Protein AF-A0A7X8IKS7-F1 (afdb_monomer)

Radius of gyration: 25.77 Å; Cα contacts (8 Å, |Δi|>4): 256; chains: 1; bounding box: 78×43×88 Å

pLDDT: mean 89.37, std 12.87, range [37.94, 98.38]

Nearest PDB structures (foldseek):
  1dfa-assembly1_A  TM=4.117E-01  e=2.594E+00  Saccharomyces cerevisiae
  1jva-assembly2_B  TM=4.000E-01  e=2.918E+00  Saccharomyces cerevisiae
  8uzt-assembly1_B  TM=4.891E-01  e=2.446E+00  Homo sapiens
  7qoo-assembly1_P  TM=2.737E-01  e=1.529E+00  Homo sapiens
  3w0l-assembly2_C  TM=2.602E-01  e=1.824E+00  Xenopus laevis

Foldseek 3Di:
DDDDDPDPPPVNVVVVVVVVVVVCVVCVVVVPPVVLVVLLVLLLVLQLLVQQLLQQVCVQPVAKDQFDVVCQCPDAGPVGNVHGSHVDFAARPVPVVVVDGWGKIKGWDWDQDPVRDTDIAIAMDTHHPVLQQVVSSHHALVSVVVPPHGPNNVLVSVLLVVLCVVCPSRSNLSVVLVVVLSVCSVPPPCCVVQCVVPVCRSVCVSCVVVPDDDPPPD

Sequence (218 aa):
MLRNQKGISVYWILSAILFVALIMILALPHFFNLDKEKNVDDCTNNMKSIWVATTDYIRDHGHDFGGDLELLRNTPKVTDSKNTYLTSISYCPEIQHEKTSYIVYGKYVEEKLESGELKQNMGVIVVCPDLEKHAKHFLDKNFYENMSPTVLQNYMTDDLDYIDQQTKSNGSRKMELVKQYIQLWKTDANAFNQRKADKDYLKRKLFPEAFQSTPDFD

Secondary structure (DSSP, 8-state):
---------HHHHHHHHHHHHHHHHHHHHHHS-HHHHHHHHHHHHHHHHHHHHHHHHHHHH-S-B---HHHHHHSBPSS-TTSBS-SS----GGGGGGTPPPEEEEEEEEEE-TTSPEEEEEEEEEE-TTTTT-TT-S--HHHHHTS---HHHHHHHHHHHHHHHHHTT-HHHHHHHHHHHHHHHHH-TTHHHHHHH-TTHHHHHH-GGGGPPPP---

Structure (mmCIF, N/CA/C/O backbone):
data_AF-A0A7X8IKS7-F1
#
_entry.id   AF-A0A7X8IKS7-F1
#
loop_
_atom_site.group_PDB
_atom_site.id
_atom_site.type_symbol
_atom_site.label_atom_id
_atom_site.label_alt_id
_atom_site.label_comp_id
_atom_site.label_asym_id
_atom_site.label_entity_id
_atom_site.label_seq_id
_atom_site.pdbx_PDB_ins_code
_atom_site.Cartn_x
_atom_site.Cartn_y
_atom_site.Cartn_z
_atom_site.occupancy
_atom_site.B_iso_or_equiv
_atom_site.auth_seq_id
_atom_site.auth_comp_id
_atom_site.auth_asym_id
_atom_site.auth_atom_id
_atom_site.pdbx_PDB_model_num
ATOM 1 N N . MET A 1 1 ? 52.321 22.279 -59.141 1.00 37.94 1 MET A N 1
ATOM 2 C CA . MET A 1 1 ? 52.986 22.158 -57.822 1.00 37.94 1 MET A CA 1
ATOM 3 C C . MET A 1 1 ? 52.166 22.914 -56.783 1.00 37.94 1 MET A C 1
ATOM 5 O O . MET A 1 1 ? 51.634 23.965 -57.102 1.00 37.94 1 MET A O 1
ATOM 9 N N . LEU A 1 2 ? 52.006 22.318 -55.599 1.00 51.19 2 LEU A N 1
ATOM 10 C CA . LEU A 1 2 ? 51.093 22.688 -54.511 1.00 51.19 2 LEU A CA 1
ATOM 11 C C . LEU A 1 2 ? 51.530 23.916 -53.682 1.00 51.19 2 LEU A C 1
ATOM 13 O O . LEU A 1 2 ? 52.713 24.023 -53.373 1.00 51.19 2 LEU A O 1
ATOM 17 N N . ARG A 1 3 ? 50.562 24.717 -53.193 1.00 45.78 3 ARG A N 1
ATOM 18 C CA . ARG A 1 3 ? 50.352 25.144 -51.773 1.00 45.78 3 ARG A CA 1
ATOM 19 C C . ARG A 1 3 ? 49.273 26.245 -51.727 1.00 45.78 3 ARG A C 1
ATOM 21 O O . ARG A 1 3 ? 49.441 27.287 -52.334 1.00 45.78 3 ARG A O 1
ATOM 28 N N . ASN A 1 4 ? 48.075 25.980 -51.200 1.00 52.56 4 ASN A N 1
ATOM 29 C CA . ASN A 1 4 ? 47.681 25.936 -49.778 1.00 52.56 4 ASN A CA 1
ATOM 30 C C . ASN A 1 4 ? 47.186 27.303 -49.259 1.00 52.56 4 ASN A C 1
ATOM 32 O O . ASN A 1 4 ? 47.904 27.987 -48.537 1.00 52.56 4 ASN A O 1
ATOM 36 N N . GLN A 1 5 ? 45.928 27.645 -49.559 1.00 53.62 5 GLN A N 1
ATOM 37 C CA . GLN A 1 5 ? 45.141 28.563 -48.730 1.00 53.62 5 GLN A CA 1
ATOM 38 C C . GLN A 1 5 ? 44.125 27.747 -47.925 1.00 53.62 5 GLN A C 1
ATOM 40 O O . GLN A 1 5 ? 42.983 27.540 -48.324 1.00 53.62 5 GLN A O 1
ATOM 45 N N . LYS A 1 6 ? 44.581 27.240 -46.775 1.00 56.50 6 LYS A N 1
ATOM 46 C CA . LYS A 1 6 ? 43.710 26.735 -45.711 1.00 56.50 6 LYS A CA 1
ATOM 47 C C . LYS A 1 6 ? 43.162 27.934 -44.940 1.00 56.50 6 LYS A C 1
ATOM 49 O O . LYS A 1 6 ? 43.739 28.339 -43.940 1.00 56.50 6 LYS A O 1
ATOM 54 N N . GLY A 1 7 ? 42.068 28.504 -45.425 1.00 52.25 7 GLY A N 1
ATOM 55 C CA . GLY A 1 7 ? 41.177 29.315 -44.607 1.00 52.25 7 GLY A CA 1
ATOM 56 C C . GLY A 1 7 ? 39.944 28.476 -44.338 1.00 52.25 7 GLY A C 1
ATOM 57 O O . GLY A 1 7 ? 39.095 28.354 -45.216 1.00 52.25 7 GLY A O 1
ATOM 58 N N . ILE A 1 8 ? 39.860 27.836 -43.170 1.00 60.44 8 ILE A N 1
ATOM 59 C CA . ILE A 1 8 ? 38.594 27.236 -42.755 1.00 60.44 8 ILE A CA 1
ATOM 60 C C . ILE A 1 8 ? 37.602 28.399 -42.646 1.00 60.44 8 ILE A C 1
ATOM 62 O O . ILE A 1 8 ? 37.759 29.273 -41.796 1.00 60.44 8 ILE A O 1
ATOM 66 N N . SER A 1 9 ? 36.634 28.449 -43.563 1.00 71.19 9 SER A N 1
ATOM 67 C CA . SER A 1 9 ? 35.609 29.490 -43.582 1.00 71.19 9 SER A CA 1
ATOM 68 C C . SER A 1 9 ? 34.866 29.479 -42.247 1.00 71.19 9 SER A C 1
ATOM 70 O O . SER A 1 9 ? 34.441 28.420 -41.787 1.00 71.19 9 SER A O 1
ATOM 72 N N . VAL A 1 10 ? 34.697 30.645 -41.620 1.00 73.56 10 VAL A N 1
ATOM 73 C CA . VAL A 1 10 ? 33.982 30.799 -40.338 1.00 73.56 10 VAL A CA 1
ATOM 74 C C . VAL A 1 10 ? 32.585 30.164 -40.404 1.00 73.56 10 VAL A C 1
ATOM 76 O O . VAL A 1 10 ? 32.139 29.535 -39.447 1.00 73.56 10 VAL A O 1
ATOM 79 N N . TYR A 1 11 ? 31.946 30.218 -41.577 1.00 75.50 11 TYR A N 1
ATOM 80 C CA . TYR A 1 11 ? 30.673 29.551 -41.858 1.00 75.50 11 TYR A CA 1
ATOM 81 C C . TYR A 1 11 ? 30.736 28.025 -41.742 1.00 75.50 11 TYR A C 1
ATOM 83 O O . TYR A 1 11 ? 29.771 27.405 -41.303 1.00 75.50 11 TYR A O 1
ATOM 91 N N . TRP A 1 12 ? 31.861 27.410 -42.108 1.00 82.25 12 TRP A N 1
ATOM 92 C CA . TRP A 1 12 ? 32.055 25.965 -42.002 1.00 82.25 12 TRP A CA 1
ATOM 93 C C . TRP A 1 12 ? 32.186 25.526 -40.541 1.00 82.25 12 TRP A C 1
ATOM 95 O O . TRP A 1 12 ? 31.588 24.530 -40.151 1.00 82.25 12 TRP A O 1
ATOM 105 N N . ILE A 1 13 ? 32.887 26.309 -39.712 1.00 83.94 13 ILE A N 1
ATOM 106 C CA . ILE A 1 13 ? 33.005 26.048 -38.265 1.00 83.94 13 ILE A CA 1
ATOM 107 C C . ILE A 1 13 ? 31.643 26.208 -37.586 1.00 83.94 13 ILE A C 1
ATOM 109 O O . ILE A 1 13 ? 31.226 25.324 -36.842 1.00 83.94 13 ILE A O 1
ATOM 113 N N . LEU A 1 14 ? 30.922 27.294 -37.882 1.00 82.88 14 LEU A N 1
ATOM 114 C CA . LEU A 1 14 ? 29.568 27.517 -37.366 1.00 82.88 14 LEU A CA 1
ATOM 115 C C . LEU A 1 14 ? 28.610 26.394 -37.776 1.00 82.88 14 LEU A C 1
ATOM 117 O O . LEU A 1 14 ? 27.890 25.872 -36.930 1.00 82.88 14 LEU A O 1
ATOM 121 N N . SER A 1 15 ? 28.647 25.972 -39.043 1.00 84.12 15 SER A N 1
ATOM 122 C CA . SER A 1 15 ? 27.810 24.871 -39.539 1.00 84.12 15 SER A CA 1
ATOM 123 C C . SER A 1 15 ? 28.159 23.541 -38.872 1.00 84.12 15 SER A C 1
ATOM 125 O O . SER A 1 15 ? 27.260 22.786 -38.517 1.00 84.12 15 SER A O 1
ATOM 127 N N . ALA A 1 16 ? 29.448 23.263 -38.647 1.00 88.19 16 ALA A N 1
ATOM 128 C CA . ALA A 1 16 ? 29.892 22.055 -37.960 1.00 88.19 16 ALA A CA 1
ATOM 129 C C . ALA A 1 16 ? 29.433 22.025 -36.492 1.00 88.19 16 ALA A C 1
ATOM 131 O O . ALA A 1 16 ? 28.931 21.002 -36.034 1.00 88.19 16 ALA A O 1
ATOM 132 N N . ILE A 1 17 ? 29.539 23.144 -35.766 1.00 89.06 17 ILE A N 1
ATOM 133 C CA . ILE A 1 17 ? 29.064 23.246 -34.376 1.00 89.06 17 ILE A CA 1
ATOM 134 C C . ILE A 1 17 ? 27.547 23.045 -34.309 1.00 89.06 17 ILE A C 1
ATOM 136 O O . ILE A 1 17 ? 27.059 22.293 -33.466 1.00 89.06 17 ILE A O 1
ATOM 140 N N . LEU A 1 18 ? 26.801 23.677 -35.216 1.00 90.38 18 LEU A N 1
ATOM 141 C CA . LEU A 1 18 ? 25.342 23.593 -35.247 1.00 90.38 18 LEU A CA 1
ATOM 142 C C . LEU A 1 18 ? 24.872 22.176 -35.600 1.00 90.38 18 LEU A C 1
ATOM 144 O O . LEU A 1 18 ? 23.937 21.670 -34.990 1.00 90.38 18 LEU A O 1
ATOM 148 N N . PHE A 1 19 ? 25.578 21.499 -36.507 1.00 91.75 19 PHE A N 1
ATOM 149 C CA . PHE A 1 19 ? 25.334 20.099 -36.847 1.00 91.75 19 PHE A CA 1
ATOM 150 C C . PHE A 1 19 ? 25.593 19.153 -35.664 1.00 91.75 19 PHE A C 1
ATOM 152 O O . PHE A 1 19 ? 24.766 18.291 -35.373 1.00 91.75 19 PHE A O 1
ATOM 159 N N . VAL A 1 20 ? 26.694 19.346 -34.929 1.00 89.62 20 VAL A N 1
ATOM 160 C CA . VAL A 1 20 ? 27.000 18.559 -33.721 1.00 89.62 20 VAL A CA 1
ATOM 161 C C . VAL A 1 20 ? 25.955 18.792 -32.625 1.00 89.62 20 VAL A C 1
ATOM 163 O O . VAL A 1 20 ? 25.500 17.830 -32.007 1.00 89.62 20 VAL A O 1
ATOM 166 N N . ALA A 1 21 ? 25.521 20.038 -32.411 1.00 89.88 21 ALA A N 1
ATOM 167 C CA . ALA A 1 21 ? 24.463 20.355 -31.452 1.00 89.88 21 ALA A CA 1
ATOM 168 C C . ALA A 1 21 ? 23.135 19.665 -31.813 1.00 89.88 21 ALA A C 1
ATOM 170 O O . ALA A 1 21 ? 22.459 19.125 -30.940 1.00 89.88 21 ALA A O 1
ATOM 171 N N . LEU A 1 22 ? 22.791 19.623 -33.102 1.00 90.50 22 LEU A N 1
ATOM 172 C CA . LEU A 1 22 ? 21.568 18.992 -33.601 1.00 90.50 22 LEU A CA 1
ATOM 173 C C . LEU A 1 22 ? 21.603 17.464 -33.425 1.00 90.50 22 LEU A C 1
ATOM 175 O O . LEU A 1 22 ? 20.624 16.879 -32.967 1.00 90.50 22 LEU A O 1
ATOM 179 N N . ILE A 1 23 ? 22.749 16.826 -33.695 1.00 87.88 23 ILE A N 1
ATOM 180 C CA . ILE A 1 23 ? 22.958 15.396 -33.413 1.00 87.88 23 ILE A CA 1
ATOM 181 C C . ILE A 1 23 ? 22.816 15.108 -31.918 1.00 87.88 23 ILE A C 1
ATOM 183 O O . ILE A 1 23 ? 22.155 14.140 -31.552 1.00 87.88 23 ILE A O 1
ATOM 187 N N . MET A 1 24 ? 23.393 15.945 -31.049 1.00 81.50 24 MET A N 1
ATOM 188 C CA . MET A 1 24 ? 23.262 15.766 -29.601 1.00 81.50 24 MET A CA 1
ATOM 189 C C . MET A 1 24 ? 21.803 15.871 -29.150 1.00 81.50 24 MET A C 1
ATOM 191 O O . MET A 1 24 ? 21.353 15.012 -28.399 1.00 81.50 24 MET A O 1
ATOM 195 N N . ILE A 1 25 ? 21.039 16.846 -29.657 1.00 81.88 25 ILE A N 1
ATOM 196 C CA . ILE A 1 25 ? 19.612 16.996 -29.327 1.00 81.88 25 ILE A CA 1
ATOM 197 C C . ILE A 1 25 ? 18.799 15.768 -29.759 1.00 81.88 25 ILE A C 1
ATOM 199 O O . ILE A 1 25 ? 17.949 15.297 -29.007 1.00 81.88 25 ILE A O 1
ATOM 203 N N . LEU A 1 26 ? 19.080 15.220 -30.943 1.00 78.81 26 LEU A N 1
ATOM 204 C CA . LEU A 1 26 ? 18.400 14.028 -31.457 1.00 78.81 26 LEU A CA 1
ATOM 205 C C . LEU A 1 26 ? 18.832 12.734 -30.750 1.00 78.81 26 LEU A C 1
ATOM 207 O O . LEU A 1 26 ? 18.044 11.797 -30.666 1.00 78.81 26 LEU A O 1
ATOM 211 N N . ALA A 1 27 ? 20.060 12.677 -30.230 1.00 71.12 27 ALA A N 1
ATOM 212 C CA . ALA A 1 27 ? 20.581 11.522 -29.504 1.00 71.12 27 ALA A CA 1
ATOM 213 C C . ALA A 1 27 ? 20.192 11.508 -28.013 1.00 71.12 27 ALA A C 1
ATOM 215 O O . ALA A 1 27 ? 20.167 10.434 -27.415 1.00 71.12 27 ALA A O 1
ATOM 216 N N . LEU A 1 28 ? 19.856 12.658 -27.409 1.00 66.38 28 LEU A N 1
ATOM 217 C CA . LEU A 1 28 ? 19.394 12.764 -26.013 1.00 66.38 28 LEU A CA 1
ATOM 218 C C . LEU A 1 28 ? 18.311 11.729 -25.637 1.00 66.38 28 LEU A C 1
ATOM 220 O O . LEU A 1 28 ? 18.533 11.006 -24.664 1.00 66.38 28 LEU A O 1
ATOM 224 N N . PRO A 1 29 ? 17.191 11.573 -26.375 1.00 60.31 29 PRO A N 1
ATOM 225 C CA . PRO A 1 29 ? 16.148 10.609 -26.009 1.00 60.31 29 PRO A CA 1
ATOM 226 C C . PRO A 1 29 ? 16.596 9.139 -26.052 1.00 60.31 29 PRO A C 1
ATOM 228 O O . PRO A 1 29 ? 15.932 8.302 -25.460 1.00 60.31 29 PRO A O 1
ATOM 231 N N . HIS A 1 30 ? 17.716 8.809 -26.706 1.00 58.75 30 HIS A N 1
ATOM 232 C CA . HIS A 1 30 ? 18.290 7.457 -26.688 1.00 58.75 30 HIS A CA 1
ATOM 233 C C . HIS A 1 30 ? 19.171 7.208 -25.446 1.00 58.75 30 HIS A C 1
ATOM 235 O O . HIS A 1 30 ? 19.349 6.067 -25.024 1.00 58.75 30 HIS A O 1
ATOM 241 N N . PHE A 1 31 ? 19.748 8.260 -24.853 1.00 59.28 31 PHE A N 1
ATOM 242 C CA . PHE A 1 31 ? 20.560 8.149 -23.634 1.00 59.28 31 PHE A CA 1
ATOM 243 C C . PHE A 1 31 ? 19.718 8.175 -22.354 1.00 59.28 31 PHE A C 1
ATOM 245 O O . PHE A 1 31 ? 20.086 7.530 -21.371 1.00 59.28 31 PHE A O 1
ATOM 252 N N . PHE A 1 32 ? 18.586 8.881 -22.361 1.00 58.34 32 PHE A N 1
ATOM 253 C CA . PHE A 1 32 ? 17.605 8.814 -21.282 1.00 58.34 32 PHE A CA 1
ATOM 254 C C . PHE A 1 32 ? 16.685 7.620 -21.522 1.00 58.34 32 PHE A C 1
ATOM 256 O O . PHE A 1 32 ? 16.044 7.521 -22.559 1.00 58.34 32 PHE A O 1
ATOM 263 N N . ASN A 1 33 ? 16.630 6.687 -20.571 1.00 60.47 33 ASN A N 1
ATOM 264 C CA . ASN A 1 33 ? 15.781 5.499 -20.653 1.00 60.47 33 ASN A CA 1
ATOM 265 C C . ASN A 1 33 ? 14.319 5.892 -20.359 1.00 60.47 33 ASN A C 1
ATOM 267 O O . ASN A 1 33 ? 13.769 5.528 -19.320 1.00 60.47 33 ASN A O 1
ATOM 271 N N . LEU A 1 34 ? 13.740 6.712 -21.245 1.00 62.00 34 LEU A N 1
ATOM 272 C CA . LEU A 1 34 ? 12.418 7.333 -21.112 1.00 62.00 34 LEU A CA 1
ATOM 273 C C . LEU A 1 34 ? 11.325 6.288 -20.862 1.00 62.00 34 LEU A C 1
ATOM 275 O O . LEU A 1 34 ? 10.407 6.537 -20.086 1.00 62.00 34 LEU A O 1
ATOM 279 N N . ASP A 1 35 ? 11.471 5.096 -21.444 1.00 70.44 35 ASP A N 1
ATOM 280 C CA . ASP A 1 35 ? 10.535 3.986 -21.259 1.00 70.44 35 ASP A CA 1
ATOM 281 C C . ASP A 1 35 ? 10.489 3.493 -19.806 1.00 70.44 35 ASP A C 1
ATOM 283 O O . ASP A 1 35 ? 9.419 3.178 -19.296 1.00 70.44 35 ASP A O 1
ATOM 287 N N . LYS A 1 36 ? 11.624 3.481 -19.093 1.00 79.19 36 LYS A N 1
ATOM 288 C CA . LYS A 1 36 ? 11.662 3.041 -17.689 1.00 79.19 36 LYS A CA 1
ATOM 289 C C . LYS A 1 36 ? 11.011 4.044 -16.752 1.00 79.19 36 LYS A C 1
ATOM 291 O O . LYS A 1 36 ? 10.283 3.642 -15.854 1.00 79.19 36 LYS A O 1
ATOM 296 N N . GLU A 1 37 ? 11.279 5.335 -16.930 1.00 86.50 37 GLU A N 1
ATOM 297 C CA . GLU A 1 37 ? 10.630 6.373 -16.116 1.00 86.50 37 GLU A CA 1
ATOM 298 C C . GLU A 1 37 ? 9.127 6.402 -16.384 1.00 86.50 37 GLU A C 1
ATOM 300 O O . GLU A 1 37 ? 8.336 6.381 -15.444 1.00 86.50 37 GLU A O 1
ATOM 305 N N . LYS A 1 38 ? 8.736 6.290 -17.656 1.00 90.31 38 LYS A N 1
ATOM 306 C CA . LYS A 1 38 ? 7.339 6.145 -18.052 1.00 90.31 38 LYS A CA 1
ATOM 307 C C . LYS A 1 38 ? 6.669 4.928 -17.410 1.00 90.31 38 LYS A C 1
ATOM 309 O O . LYS A 1 38 ? 5.566 5.059 -16.893 1.00 90.31 38 LYS A O 1
ATOM 314 N N . ASN A 1 39 ? 7.313 3.760 -17.409 1.00 93.56 39 ASN A N 1
ATOM 315 C CA . ASN A 1 39 ? 6.753 2.561 -16.784 1.00 93.56 39 ASN A CA 1
ATOM 316 C C . ASN A 1 39 ? 6.582 2.722 -15.268 1.00 93.56 39 ASN A C 1
ATOM 318 O O . ASN A 1 39 ? 5.580 2.261 -14.718 1.00 93.56 39 ASN A O 1
ATOM 322 N N . VAL A 1 40 ? 7.512 3.404 -14.591 1.00 94.94 40 VAL A N 1
ATOM 323 C CA . VAL A 1 40 ? 7.373 3.738 -13.165 1.00 94.94 40 VAL A CA 1
ATOM 324 C C . VAL A 1 40 ? 6.173 4.663 -12.951 1.00 94.94 40 VAL A C 1
ATOM 326 O O . VAL A 1 40 ? 5.341 4.396 -12.081 1.00 94.94 40 VAL A O 1
ATOM 329 N N . ASP A 1 41 ? 6.043 5.719 -13.753 1.00 94.75 41 ASP A N 1
ATOM 330 C CA . ASP A 1 41 ? 4.937 6.674 -13.654 1.00 94.75 41 ASP A CA 1
ATOM 331 C C . ASP A 1 41 ? 3.588 6.002 -13.921 1.00 94.75 41 ASP A C 1
ATOM 333 O O . ASP A 1 41 ? 2.663 6.118 -13.117 1.00 94.75 41 ASP A O 1
ATOM 337 N N . ASP A 1 42 ? 3.480 5.227 -14.999 1.00 96.06 42 ASP A N 1
ATOM 338 C CA . ASP A 1 42 ? 2.265 4.497 -15.359 1.00 96.06 42 ASP A CA 1
ATOM 339 C C . ASP A 1 42 ? 1.918 3.455 -14.277 1.00 96.06 42 ASP A C 1
ATOM 341 O O . ASP A 1 42 ? 0.764 3.351 -13.846 1.00 96.06 42 ASP A O 1
ATOM 345 N N . CYS A 1 43 ? 2.917 2.739 -13.745 1.00 96.94 43 CYS A N 1
ATOM 346 C CA . CYS A 1 43 ? 2.712 1.798 -12.648 1.00 96.94 43 CYS A CA 1
ATOM 347 C C . CYS A 1 43 ? 2.211 2.496 -11.381 1.00 96.94 43 CYS A C 1
ATOM 349 O O . CYS A 1 43 ? 1.243 2.039 -10.770 1.00 96.94 43 CYS A O 1
ATOM 351 N N . THR A 1 44 ? 2.849 3.591 -10.965 1.00 96.62 44 THR A N 1
ATOM 352 C CA . THR A 1 44 ? 2.443 4.312 -9.753 1.00 96.62 44 THR A CA 1
ATOM 353 C C . THR A 1 44 ? 1.088 4.990 -9.935 1.00 96.62 44 THR A C 1
ATOM 355 O O . THR A 1 44 ? 0.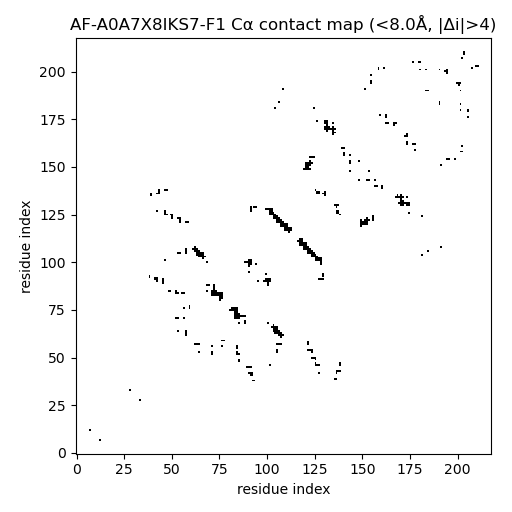291 4.979 -9.004 1.00 96.62 44 THR A O 1
ATOM 358 N N . ASN A 1 45 ? 0.747 5.495 -11.121 1.00 96.56 45 ASN A N 1
ATOM 359 C CA . ASN A 1 4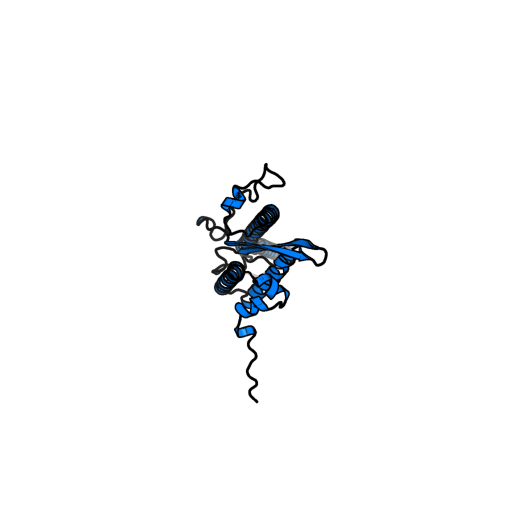5 ? -0.577 6.058 -11.405 1.00 96.56 45 ASN A CA 1
ATOM 360 C C . ASN A 1 45 ? -1.694 5.007 -11.327 1.00 96.56 45 ASN A C 1
ATOM 362 O O . ASN A 1 45 ? -2.762 5.283 -10.766 1.00 96.56 45 ASN A O 1
ATOM 366 N N . ASN A 1 46 ? -1.435 3.782 -11.792 1.00 97.31 46 ASN A N 1
ATOM 367 C CA . ASN A 1 46 ? -2.342 2.654 -11.575 1.00 97.31 46 ASN A CA 1
ATOM 368 C C . ASN A 1 46 ? -2.522 2.376 -10.076 1.00 97.31 46 ASN A C 1
ATOM 370 O O . ASN A 1 46 ? -3.651 2.256 -9.600 1.00 97.31 46 ASN A O 1
ATOM 374 N N . MET A 1 47 ? -1.426 2.352 -9.309 1.00 97.81 47 MET A N 1
ATOM 375 C CA . MET A 1 47 ? -1.478 2.141 -7.859 1.00 97.81 47 MET A CA 1
ATOM 376 C C . MET A 1 47 ? -2.264 3.242 -7.133 1.00 97.81 47 MET A C 1
ATOM 378 O O . MET A 1 47 ? -3.076 2.928 -6.267 1.00 97.81 47 MET A O 1
ATOM 382 N N . LYS A 1 48 ? -2.081 4.517 -7.506 1.00 96.69 48 LYS A N 1
ATOM 383 C CA . LYS A 1 48 ? -2.839 5.657 -6.954 1.00 96.69 48 LYS A CA 1
ATOM 384 C C . LYS A 1 48 ? -4.334 5.522 -7.236 1.00 96.69 48 LYS A C 1
ATOM 386 O O . LYS A 1 48 ? -5.145 5.714 -6.336 1.00 96.69 48 LYS A O 1
ATOM 391 N N . SER A 1 49 ? -4.700 5.147 -8.462 1.00 96.62 49 SER A N 1
ATOM 392 C CA . SER A 1 49 ? -6.102 4.947 -8.854 1.00 96.62 49 SER A CA 1
ATOM 393 C C . SER A 1 49 ? -6.758 3.832 -8.035 1.00 96.62 49 SER A C 1
ATOM 395 O O . SER A 1 49 ? -7.861 3.999 -7.516 1.00 96.62 49 SER A O 1
ATOM 397 N N . ILE A 1 50 ? -6.042 2.721 -7.846 1.00 97.69 50 ILE A N 1
ATOM 398 C CA . ILE A 1 50 ? -6.474 1.606 -6.997 1.00 97.69 50 ILE A CA 1
ATOM 399 C C . ILE A 1 50 ? -6.585 2.037 -5.528 1.00 97.69 50 ILE A C 1
ATOM 401 O O . ILE A 1 50 ? -7.545 1.662 -4.854 1.00 97.69 50 ILE A O 1
ATOM 405 N N . TRP A 1 51 ? -5.640 2.838 -5.029 1.00 97.25 51 TRP A N 1
ATOM 406 C CA . TRP A 1 51 ? -5.660 3.354 -3.659 1.00 97.25 51 TRP A CA 1
ATOM 407 C C . TRP A 1 51 ? -6.900 4.217 -3.401 1.00 97.25 51 TRP A C 1
ATOM 409 O O . TRP A 1 51 ? -7.585 4.011 -2.399 1.00 97.25 51 TRP A O 1
ATOM 419 N N . VAL A 1 52 ? -7.240 5.124 -4.327 1.00 95.38 52 VAL A N 1
ATOM 420 C CA . VAL A 1 52 ? -8.453 5.958 -4.238 1.00 95.38 52 VAL A CA 1
ATOM 421 C C . VAL A 1 52 ? -9.706 5.083 -4.245 1.00 95.38 52 VAL A C 1
ATOM 423 O O . VAL A 1 52 ? -10.529 5.196 -3.339 1.00 95.38 52 VAL A O 1
ATOM 426 N N . ALA A 1 53 ? -9.820 4.161 -5.208 1.00 96.50 53 ALA A N 1
ATOM 427 C CA . ALA A 1 53 ? -10.957 3.244 -5.316 1.00 96.50 53 ALA A CA 1
ATOM 428 C C . ALA A 1 53 ? -11.166 2.416 -4.038 1.00 96.50 53 ALA A C 1
ATOM 430 O O . ALA A 1 53 ? -12.286 2.274 -3.552 1.00 96.50 53 ALA A O 1
ATOM 431 N N . THR A 1 54 ? -10.074 1.899 -3.476 1.00 97.38 54 THR A N 1
ATOM 432 C CA . THR A 1 54 ? -10.098 1.085 -2.257 1.00 97.38 54 THR A CA 1
ATOM 433 C C . THR A 1 54 ? -10.463 1.921 -1.032 1.00 97.38 54 THR A C 1
ATOM 435 O O . THR A 1 54 ? -11.247 1.479 -0.196 1.00 97.38 54 THR A O 1
ATOM 438 N N . THR A 1 55 ? -9.926 3.138 -0.924 1.00 95.88 55 THR A N 1
ATOM 439 C CA . THR A 1 55 ? -10.230 4.055 0.184 1.00 95.88 55 THR A CA 1
ATOM 440 C C . THR A 1 55 ? -11.705 4.449 0.181 1.00 95.88 55 THR A C 1
ATOM 442 O O . THR A 1 55 ? -12.341 4.418 1.232 1.00 95.88 55 THR A O 1
ATOM 445 N N . ASP A 1 56 ? -12.263 4.773 -0.988 1.00 95.25 56 ASP A N 1
ATOM 446 C CA . ASP A 1 56 ? -13.693 5.054 -1.145 1.00 95.25 56 ASP A CA 1
ATOM 447 C C . ASP A 1 56 ? -14.545 3.835 -0.763 1.00 95.25 56 ASP A C 1
ATOM 449 O O . ASP A 1 56 ? -15.506 3.970 -0.010 1.00 95.25 56 ASP A O 1
ATOM 453 N N . TYR A 1 57 ? -14.169 2.635 -1.222 1.00 96.81 57 TYR A N 1
ATOM 454 C CA . TYR A 1 57 ? -14.888 1.403 -0.891 1.00 96.81 57 TYR A CA 1
ATOM 455 C C . TYR A 1 57 ? -14.944 1.166 0.623 1.00 96.81 57 TYR A C 1
ATOM 457 O O . TYR A 1 57 ? -16.016 0.928 1.175 1.00 96.81 57 TYR A O 1
ATOM 465 N N . ILE A 1 58 ? -13.804 1.275 1.309 1.00 96.31 58 ILE A N 1
ATOM 466 C CA . ILE A 1 58 ? -13.724 1.065 2.761 1.00 96.31 58 ILE A CA 1
ATOM 467 C C . ILE A 1 58 ? -14.522 2.126 3.514 1.00 96.31 58 ILE A C 1
ATOM 469 O O . ILE A 1 58 ? -15.197 1.795 4.486 1.00 96.31 58 ILE A O 1
ATOM 473 N N . ARG A 1 59 ? -14.463 3.386 3.068 1.00 94.50 59 ARG A N 1
ATOM 474 C CA . ARG A 1 59 ? -15.228 4.482 3.671 1.00 94.50 59 ARG A CA 1
ATOM 475 C C . ARG A 1 59 ? -16.724 4.198 3.631 1.00 94.50 59 ARG A C 1
ATOM 477 O O . ARG A 1 59 ? -17.406 4.402 4.628 1.00 94.50 59 ARG A O 1
ATOM 484 N N . ASP A 1 60 ? -17.203 3.711 2.495 1.00 95.06 60 ASP A N 1
ATOM 485 C CA . ASP A 1 60 ? -18.622 3.460 2.273 1.00 95.06 60 ASP A CA 1
ATOM 486 C C . ASP A 1 60 ? -19.123 2.202 3.005 1.00 95.06 60 ASP A C 1
ATOM 488 O O . ASP A 1 60 ? -20.277 2.160 3.428 1.00 95.06 60 ASP A O 1
ATOM 492 N N . HIS A 1 61 ? -18.269 1.185 3.172 1.00 95.12 61 HIS A N 1
ATOM 493 C CA . HIS A 1 61 ? -18.679 -0.126 3.694 1.00 95.12 61 HIS A CA 1
ATOM 494 C C . HIS A 1 61 ? -18.266 -0.389 5.150 1.00 95.12 61 HIS A C 1
ATOM 496 O O . HIS A 1 61 ? -18.806 -1.298 5.778 1.00 95.12 61 HIS A O 1
ATOM 502 N N . GLY A 1 62 ? -17.322 0.378 5.702 1.00 94.88 62 GLY A N 1
ATOM 503 C CA . GLY A 1 62 ? -16.930 0.292 7.111 1.00 94.88 62 GLY A CA 1
ATOM 504 C C . GLY A 1 62 ? -16.271 -1.031 7.513 1.00 94.88 62 GLY A C 1
ATOM 505 O O . GLY A 1 62 ? -16.484 -1.516 8.623 1.00 94.88 62 GLY A O 1
ATOM 506 N N . HIS A 1 63 ? -15.497 -1.656 6.621 1.00 95.44 63 HIS A N 1
ATOM 507 C CA . HIS A 1 63 ? -14.788 -2.901 6.921 1.00 95.44 63 HIS A CA 1
ATOM 508 C C . HIS A 1 63 ? -13.459 -3.023 6.162 1.00 95.44 63 HIS A C 1
ATOM 510 O O . HIS A 1 63 ? -13.223 -2.337 5.168 1.00 95.44 63 HIS A O 1
ATOM 516 N N . ASP A 1 64 ? -12.591 -3.929 6.623 1.00 97.00 64 ASP A N 1
ATOM 517 C CA . ASP A 1 64 ? -11.314 -4.233 5.967 1.00 97.00 64 ASP A CA 1
ATOM 518 C C . ASP A 1 64 ? -11.532 -4.714 4.520 1.00 97.00 64 ASP A C 1
ATOM 520 O O . ASP A 1 64 ? -12.471 -5.460 4.227 1.00 97.00 64 ASP A O 1
ATOM 524 N N . PHE A 1 65 ? -10.633 -4.336 3.611 1.00 97.56 65 PHE A N 1
ATOM 525 C CA . PHE A 1 65 ? -10.658 -4.768 2.215 1.00 97.56 65 PHE A CA 1
ATOM 526 C C . PHE A 1 65 ? -9.540 -5.779 1.936 1.00 97.56 65 PHE A C 1
ATOM 528 O O . PHE A 1 65 ? -8.350 -5.499 2.113 1.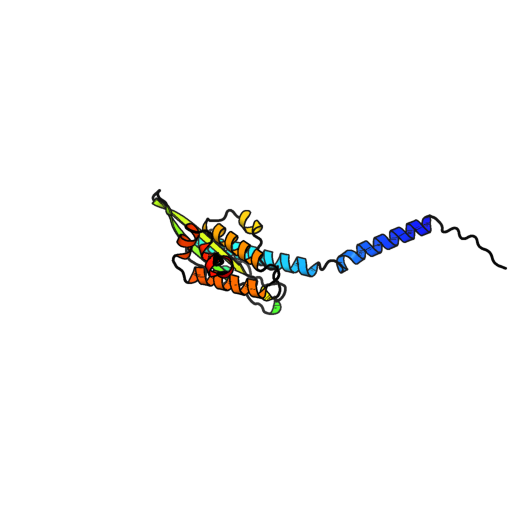00 97.56 65 PHE A O 1
ATOM 535 N N . GLY A 1 66 ? -9.938 -6.970 1.480 1.00 93.19 66 GLY A N 1
ATOM 536 C CA . GLY A 1 66 ? -9.058 -8.131 1.314 1.00 93.19 66 GLY A CA 1
ATOM 537 C C . GLY A 1 66 ? -8.172 -8.130 0.066 1.00 93.19 66 GLY A C 1
ATOM 538 O O . GLY A 1 66 ? -7.292 -8.986 -0.025 1.00 93.19 66 GLY A O 1
ATOM 539 N N . GLY A 1 67 ? -8.378 -7.190 -0.863 1.00 94.38 67 GLY A N 1
ATOM 540 C CA . GLY A 1 67 ? -7.523 -7.010 -2.040 1.00 94.38 67 GLY A CA 1
ATOM 541 C C . GLY A 1 67 ? -8.111 -7.452 -3.382 1.00 94.38 67 GLY A C 1
ATOM 542 O O . GLY A 1 67 ? -7.392 -7.445 -4.378 1.00 94.38 67 GLY A O 1
ATOM 543 N N . ASP A 1 68 ? -9.388 -7.836 -3.435 1.00 96.31 68 ASP A N 1
ATOM 544 C CA . ASP A 1 68 ? -10.026 -8.280 -4.677 1.00 96.31 68 ASP A CA 1
ATOM 545 C C . ASP A 1 68 ? -10.443 -7.098 -5.571 1.00 96.31 68 ASP A C 1
ATOM 547 O O . ASP A 1 68 ? -11.489 -6.478 -5.376 1.00 96.31 68 ASP A O 1
ATOM 551 N N . LEU A 1 69 ? -9.626 -6.778 -6.576 1.00 96.75 69 LEU A N 1
ATOM 552 C CA . LEU A 1 69 ? -9.906 -5.686 -7.516 1.00 96.75 69 LEU A CA 1
ATOM 553 C C . LEU A 1 69 ? -11.164 -5.915 -8.366 1.00 96.75 69 LEU A C 1
ATOM 555 O O . LEU A 1 69 ? -11.758 -4.944 -8.837 1.00 96.75 69 LEU A O 1
ATOM 559 N N . GLU A 1 70 ? -11.589 -7.168 -8.553 1.00 96.94 70 GLU A N 1
ATOM 560 C CA . GLU A 1 70 ? -12.844 -7.479 -9.241 1.00 96.94 70 GLU A CA 1
ATOM 561 C C . GLU A 1 70 ? -14.044 -6.987 -8.428 1.00 96.94 70 GLU A C 1
ATOM 563 O O . GLU A 1 70 ? -14.991 -6.443 -8.998 1.00 96.94 70 GLU A O 1
ATOM 568 N N . LEU A 1 71 ? -13.979 -7.071 -7.096 1.00 97.00 71 LEU A N 1
ATOM 569 C CA . LEU A 1 71 ? -15.000 -6.500 -6.219 1.00 97.00 71 LEU A CA 1
ATOM 570 C C . LEU A 1 71 ? -15.131 -4.988 -6.440 1.00 97.00 71 LEU A C 1
ATOM 572 O O . LEU A 1 71 ? -16.238 -4.493 -6.636 1.00 97.00 71 LEU A O 1
ATOM 576 N N . LEU A 1 72 ? -14.014 -4.254 -6.492 1.00 97.25 72 LEU A N 1
ATOM 577 C CA . LEU A 1 72 ? -14.033 -2.807 -6.760 1.00 97.25 72 LEU A CA 1
ATOM 578 C C . LEU A 1 72 ? -14.571 -2.485 -8.157 1.00 97.25 72 LEU A C 1
ATOM 580 O O . LEU A 1 72 ? -15.261 -1.480 -8.336 1.00 97.25 72 LEU A O 1
ATOM 584 N N . ARG A 1 73 ? -14.271 -3.335 -9.148 1.00 96.94 73 ARG A N 1
ATOM 585 C CA . ARG A 1 73 ? -14.750 -3.143 -10.520 1.00 96.94 73 ARG A CA 1
ATOM 586 C C . ARG A 1 73 ? -16.247 -3.364 -10.656 1.00 96.94 73 ARG A C 1
ATOM 588 O O . ARG A 1 73 ? -16.887 -2.673 -11.439 1.00 96.94 73 ARG A O 1
ATOM 595 N N . ASN A 1 74 ? -16.792 -4.322 -9.916 1.00 96.69 74 ASN A N 1
ATOM 596 C CA . ASN A 1 74 ? -18.168 -4.780 -10.089 1.00 96.69 74 ASN A CA 1
ATOM 597 C C . ASN A 1 74 ? -19.139 -4.170 -9.059 1.00 96.69 74 ASN A C 1
ATOM 599 O O . ASN A 1 74 ? -20.349 -4.328 -9.208 1.00 96.69 74 ASN A O 1
ATOM 603 N N . THR A 1 75 ? -18.638 -3.460 -8.041 1.00 96.75 75 THR A N 1
ATOM 604 C CA . THR A 1 75 ? -19.469 -2.823 -7.006 1.00 96.75 75 THR A CA 1
ATOM 605 C C . THR A 1 75 ? -19.739 -1.352 -7.349 1.00 96.75 75 THR A C 1
ATOM 607 O O . THR A 1 75 ? -18.780 -0.583 -7.484 1.00 96.75 75 THR A O 1
ATOM 610 N N . PRO A 1 76 ? -21.012 -0.928 -7.483 1.00 96.06 76 PRO A N 1
ATOM 611 C CA . PRO A 1 76 ? -21.378 0.479 -7.645 1.00 96.06 76 PRO A CA 1
ATOM 612 C C . PRO A 1 76 ? -21.012 1.319 -6.416 1.00 96.06 76 PRO A C 1
ATOM 614 O O . PRO A 1 76 ? -21.112 0.834 -5.289 1.00 96.06 76 PRO A O 1
ATOM 617 N N . LYS A 1 77 ? -20.638 2.588 -6.613 1.00 95.25 77 LYS A N 1
ATOM 618 C CA . LYS A 1 77 ? -20.380 3.509 -5.499 1.00 95.25 77 LYS A CA 1
ATOM 619 C C . LYS A 1 77 ? -21.677 3.855 -4.770 1.00 95.25 77 LYS A C 1
ATOM 621 O O . LYS A 1 77 ? -22.703 4.092 -5.407 1.00 95.25 77 LYS A O 1
ATOM 626 N N . VAL A 1 78 ? -21.618 3.990 -3.443 1.00 93.88 78 VAL A N 1
ATOM 627 C CA . VAL A 1 78 ? -22.776 4.421 -2.632 1.00 93.88 78 VAL A CA 1
ATOM 628 C C . VAL A 1 78 ? -23.221 5.838 -3.006 1.00 93.88 78 VAL A C 1
ATOM 630 O O . VAL A 1 78 ? -24.414 6.129 -3.067 1.00 93.88 78 VAL A O 1
ATOM 633 N N . THR A 1 79 ? -22.263 6.716 -3.300 1.00 89.25 79 THR A N 1
ATOM 634 C CA . THR A 1 79 ? -22.510 8.121 -3.662 1.00 89.25 79 THR A CA 1
ATOM 635 C C . THR A 1 79 ? -22.896 8.328 -5.129 1.00 89.25 79 THR A C 1
ATOM 637 O O . THR A 1 79 ? -23.484 9.355 -5.461 1.00 89.25 79 THR A O 1
ATOM 640 N N . ASP A 1 80 ? -22.595 7.365 -6.004 1.00 90.50 80 ASP A N 1
ATOM 641 C CA . ASP A 1 80 ? -22.904 7.416 -7.433 1.00 90.50 80 ASP A CA 1
ATOM 642 C C . ASP A 1 80 ? -23.093 6.004 -7.998 1.00 90.50 80 ASP A C 1
ATOM 644 O O . ASP A 1 80 ? -22.162 5.369 -8.493 1.00 90.50 80 ASP A O 1
ATOM 648 N N . SER A 1 81 ? -24.334 5.522 -7.959 1.00 90.56 81 SER A N 1
ATOM 649 C CA . SER A 1 81 ? -24.686 4.161 -8.372 1.00 90.56 81 SER A CA 1
ATOM 650 C C . SER A 1 81 ? -24.541 3.890 -9.873 1.00 90.56 81 SER A C 1
ATOM 652 O O . SER A 1 81 ? -24.692 2.744 -10.299 1.00 90.56 81 SER A O 1
ATOM 654 N N . LYS A 1 82 ? -24.253 4.911 -10.695 1.00 92.94 82 LYS A N 1
ATOM 655 C CA . LYS A 1 82 ? -23.964 4.735 -12.128 1.00 92.94 82 LYS A CA 1
ATOM 656 C C . LYS A 1 82 ? -22.514 4.344 -12.388 1.00 92.94 82 LYS A C 1
ATOM 658 O O . LYS A 1 82 ? -22.213 3.854 -13.473 1.00 92.94 82 LYS A O 1
ATOM 663 N N . ASN A 1 83 ? -21.635 4.577 -11.419 1.00 94.38 83 ASN A N 1
ATOM 664 C CA . ASN A 1 83 ? -20.213 4.305 -11.514 1.00 94.38 83 ASN A CA 1
ATOM 665 C C . ASN A 1 83 ? -19.803 3.261 -10.474 1.00 94.38 83 ASN A C 1
ATOM 667 O O . ASN A 1 83 ? -20.396 3.145 -9.404 1.00 94.38 83 ASN A O 1
ATOM 671 N N . THR A 1 84 ? -18.769 2.491 -10.788 1.00 96.44 84 THR A N 1
ATOM 672 C CA . THR A 1 84 ? -18.160 1.529 -9.863 1.00 96.44 84 THR A CA 1
ATOM 673 C C . THR A 1 84 ? -16.932 2.139 -9.190 1.00 96.44 84 THR A C 1
ATOM 675 O O . THR A 1 84 ? -16.461 3.212 -9.585 1.00 96.44 84 THR A O 1
ATOM 678 N N . TYR A 1 85 ? -16.411 1.501 -8.135 1.00 96.31 85 TYR A N 1
ATOM 679 C CA . TYR A 1 85 ? -15.212 2.011 -7.453 1.00 96.31 85 TYR A CA 1
ATOM 680 C C . TYR A 1 85 ? -13.995 2.037 -8.373 1.00 96.31 85 TYR A C 1
ATOM 682 O O . TYR A 1 85 ? -13.203 2.977 -8.315 1.00 96.31 85 TYR A O 1
ATOM 690 N N . LEU A 1 86 ? -13.884 1.038 -9.248 1.00 96.00 86 LEU A N 1
ATOM 691 C CA . LEU A 1 86 ? -12.840 0.937 -10.254 1.00 96.00 86 LEU A CA 1
ATOM 692 C C . LEU A 1 86 ? -13.459 0.749 -11.645 1.00 96.00 86 LEU A C 1
ATOM 694 O O . LEU A 1 86 ? -14.199 -0.199 -11.881 1.00 96.00 86 LEU A O 1
ATOM 698 N N . THR A 1 87 ? -13.131 1.615 -12.600 1.00 91.94 87 THR A N 1
ATOM 699 C CA . THR A 1 87 ? -13.677 1.524 -13.968 1.00 91.94 87 THR A CA 1
ATOM 700 C C . THR A 1 87 ? -13.086 0.358 -14.761 1.00 91.94 87 THR A C 1
ATOM 702 O O . THR A 1 87 ? -13.781 -0.300 -15.531 1.00 91.94 87 THR A O 1
ATOM 705 N N . SER A 1 88 ? -11.799 0.077 -14.563 1.00 93.19 88 SER A N 1
ATOM 706 C CA . SER A 1 88 ? -11.080 -1.018 -15.211 1.00 93.19 88 SER A CA 1
ATOM 707 C C . SER A 1 88 ? -9.933 -1.507 -14.339 1.00 93.19 88 SER A C 1
ATOM 709 O O . SER A 1 88 ? -9.309 -0.720 -13.628 1.00 93.19 88 SER A O 1
ATOM 711 N N . ILE A 1 89 ? -9.603 -2.794 -14.441 1.00 92.56 89 ILE A N 1
ATOM 712 C CA . ILE A 1 89 ? -8.417 -3.342 -13.778 1.00 92.56 89 ILE A CA 1
ATOM 713 C C . ILE A 1 89 ? -7.196 -3.032 -14.640 1.00 92.56 89 ILE A C 1
ATOM 715 O O . ILE A 1 89 ? -7.055 -3.560 -15.742 1.00 92.56 89 ILE A O 1
ATOM 719 N N . SER A 1 90 ? -6.327 -2.171 -14.119 1.00 93.62 90 SER A N 1
ATOM 720 C CA . SER A 1 90 ? -5.016 -1.893 -14.700 1.00 93.62 90 SER A CA 1
ATOM 721 C C . SER A 1 90 ? -3.960 -2.851 -14.149 1.00 93.62 90 SER A C 1
ATOM 723 O O . SER A 1 90 ? -4.057 -3.319 -13.012 1.00 93.62 90 SER A O 1
ATOM 725 N N . TYR A 1 91 ? -2.915 -3.096 -14.937 1.00 95.38 91 TYR A N 1
ATOM 726 C CA . TYR A 1 91 ? -1.808 -3.992 -14.594 1.00 95.38 91 TYR A CA 1
ATOM 727 C C . TYR A 1 91 ? -0.468 -3.249 -14.603 1.00 95.38 91 TYR A C 1
ATOM 729 O O . TYR A 1 91 ? -0.352 -2.162 -15.170 1.00 95.38 91 TYR A O 1
ATOM 737 N N . CYS A 1 92 ? 0.552 -3.837 -13.972 1.00 95.44 92 CYS A N 1
ATOM 738 C CA . CYS A 1 92 ? 1.914 -3.309 -14.038 1.00 95.44 92 CYS A CA 1
ATOM 739 C C . CYS A 1 92 ? 2.406 -3.314 -15.498 1.00 95.44 92 CYS A C 1
ATOM 741 O O . CYS A 1 92 ? 2.341 -4.374 -16.121 1.00 95.44 92 CYS A O 1
ATOM 743 N N . PRO A 1 93 ? 2.926 -2.196 -16.041 1.00 94.69 93 PRO A N 1
ATOM 744 C CA . PRO A 1 93 ? 3.362 -2.122 -17.439 1.00 94.69 93 PRO A CA 1
ATOM 745 C C . PRO A 1 93 ? 4.473 -3.128 -17.777 1.00 94.69 93 PRO A C 1
ATOM 747 O O . PRO A 1 93 ? 4.496 -3.655 -18.887 1.00 94.69 93 PRO A O 1
ATOM 750 N N . GLU A 1 94 ? 5.322 -3.476 -16.805 1.00 93.31 94 GLU A N 1
ATOM 751 C CA . GLU A 1 94 ? 6.435 -4.425 -16.983 1.00 93.31 94 GLU A CA 1
ATOM 752 C C . GLU A 1 94 ? 5.963 -5.873 -17.192 1.00 93.31 94 GLU A C 1
ATOM 754 O O . GLU A 1 94 ? 6.606 -6.648 -17.895 1.00 93.31 94 GLU A O 1
ATOM 759 N N . ILE A 1 95 ? 4.814 -6.245 -16.612 1.00 92.06 95 ILE A N 1
ATOM 760 C CA . ILE A 1 95 ? 4.275 -7.617 -16.655 1.00 92.06 95 ILE A CA 1
ATOM 761 C C . ILE A 1 95 ? 2.802 -7.666 -17.086 1.00 92.06 95 ILE A C 1
ATOM 763 O O . ILE A 1 95 ? 2.067 -8.598 -16.768 1.00 92.06 95 ILE A O 1
ATOM 767 N N . GLN A 1 96 ? 2.342 -6.662 -17.836 1.00 87.94 96 GLN A N 1
ATOM 768 C CA . GLN A 1 96 ? 0.923 -6.500 -18.186 1.00 87.94 96 GLN A CA 1
ATOM 769 C C . GLN A 1 96 ? 0.325 -7.707 -18.928 1.00 87.94 96 GLN A C 1
ATOM 771 O O . GLN A 1 96 ? -0.864 -7.997 -18.806 1.00 87.94 96 GLN A O 1
ATOM 776 N N . HIS A 1 97 ? 1.155 -8.431 -19.679 1.00 88.75 97 HIS A N 1
ATOM 777 C CA . HIS A 1 97 ? 0.760 -9.611 -20.443 1.00 88.75 97 HIS A CA 1
ATOM 778 C C . HIS A 1 97 ? 0.387 -10.801 -19.545 1.00 88.75 97 HIS A C 1
ATOM 780 O O . HIS A 1 97 ? -0.425 -11.631 -19.950 1.00 88.75 97 HIS A O 1
ATOM 786 N N . GLU A 1 98 ? 0.924 -10.857 -18.324 1.00 92.00 98 GLU A N 1
ATOM 787 C CA . GLU A 1 98 ? 0.617 -11.892 -17.331 1.00 92.00 98 GLU A CA 1
ATOM 788 C C . GLU A 1 98 ? -0.727 -11.647 -16.631 1.00 92.00 98 GLU A C 1
ATOM 790 O O . GLU A 1 98 ? -1.289 -12.562 -16.035 1.00 92.00 98 GLU A O 1
ATOM 795 N N . LYS A 1 99 ? -1.265 -10.418 -16.719 1.00 90.56 99 LYS A N 1
ATOM 796 C CA . LYS A 1 99 ? -2.507 -9.989 -16.050 1.00 90.56 99 LYS A CA 1
ATOM 797 C C . LYS A 1 99 ? -2.497 -10.227 -14.534 1.00 90.56 99 LYS A C 1
ATOM 799 O O . LYS A 1 99 ? -3.535 -10.478 -13.922 1.00 90.56 99 LYS A O 1
ATOM 804 N N . THR A 1 100 ? -1.325 -10.113 -13.917 1.00 94.56 100 THR A N 1
ATOM 805 C CA . THR A 1 100 ? -1.156 -10.220 -12.466 1.00 94.56 100 THR A CA 1
ATOM 806 C C . THR A 1 100 ? -1.641 -8.940 -11.789 1.00 94.56 100 THR A C 1
ATOM 808 O O . THR A 1 100 ? -1.096 -7.858 -12.021 1.00 94.56 100 THR A O 1
ATOM 811 N N . SER A 1 101 ? -2.672 -9.054 -10.952 1.00 96.06 101 SER A N 1
ATOM 812 C CA . SER A 1 101 ? -3.239 -7.926 -10.205 1.00 96.06 101 SER A CA 1
ATOM 813 C C . SER A 1 101 ? -2.249 -7.325 -9.205 1.00 96.06 101 SER A C 1
ATOM 815 O O . SER A 1 101 ? -1.401 -8.019 -8.642 1.00 96.06 101 SER A O 1
ATOM 817 N N . TYR A 1 102 ? -2.406 -6.028 -8.935 1.00 97.81 102 TYR A N 1
ATOM 818 C CA . TYR A 1 102 ? -1.736 -5.375 -7.812 1.00 97.81 102 TYR A CA 1
ATOM 819 C C . TYR A 1 102 ? -2.145 -6.009 -6.484 1.00 97.81 102 TYR A C 1
ATOM 821 O O . TYR A 1 102 ? -3.291 -6.418 -6.302 1.00 97.81 102 TYR A O 1
ATOM 829 N N . ILE A 1 103 ? -1.207 -6.058 -5.540 1.00 97.94 103 ILE A N 1
ATOM 830 C CA . ILE A 1 103 ? -1.495 -6.518 -4.183 1.00 97.94 103 ILE A CA 1
ATOM 831 C C . ILE A 1 103 ? -2.092 -5.334 -3.434 1.00 97.94 103 ILE A C 1
ATOM 833 O O . ILE A 1 103 ? -1.460 -4.282 -3.335 1.00 97.94 103 ILE A O 1
ATOM 837 N N . VAL A 1 104 ? -3.298 -5.505 -2.903 1.00 97.81 104 VAL A N 1
ATOM 838 C CA . VAL A 1 104 ? -4.008 -4.447 -2.186 1.00 97.81 104 VAL A CA 1
ATOM 839 C C . VAL A 1 104 ? -4.441 -4.946 -0.825 1.00 97.81 104 VAL A C 1
ATOM 841 O O . VAL A 1 104 ? -4.879 -6.084 -0.669 1.00 97.81 104 VAL A O 1
ATOM 844 N N . TYR A 1 105 ? -4.331 -4.078 0.167 1.00 98.25 105 TYR A N 1
ATOM 845 C CA . TYR A 1 105 ? -4.895 -4.309 1.480 1.00 98.25 105 TYR A CA 1
ATOM 846 C C . TYR A 1 105 ? -5.452 -3.013 2.042 1.00 98.25 105 TYR A C 1
ATOM 848 O O . TYR A 1 105 ? -4.800 -1.973 1.985 1.00 98.25 105 TYR A O 1
ATOM 856 N N . GLY A 1 106 ? -6.652 -3.096 2.600 1.00 97.62 106 GLY A N 1
ATOM 857 C CA . GLY A 1 106 ? -7.302 -1.990 3.271 1.00 97.62 106 GLY A CA 1
ATOM 858 C C . GLY A 1 106 ? -7.656 -2.340 4.703 1.00 97.62 106 GLY A C 1
ATOM 859 O O . GLY A 1 106 ? -8.274 -3.375 4.941 1.00 97.62 106 GLY A O 1
ATOM 860 N N . LYS A 1 107 ? -7.295 -1.465 5.638 1.00 97.38 107 LYS A N 1
ATOM 861 C CA . LYS A 1 107 ? -7.638 -1.577 7.052 1.00 97.38 107 LYS A CA 1
ATOM 862 C C . LYS A 1 10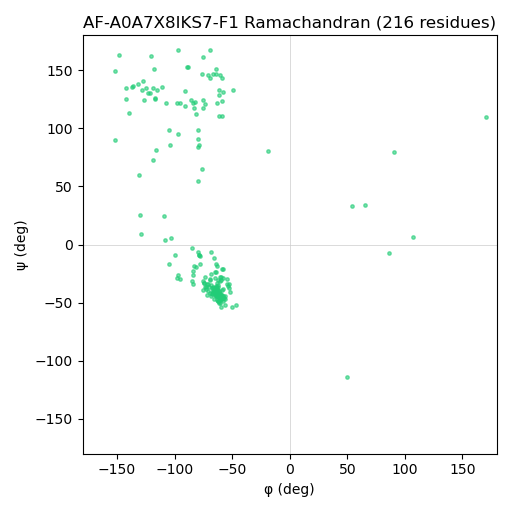7 ? -8.637 -0.496 7.440 1.00 97.38 107 LYS A C 1
ATOM 864 O O . LYS A 1 107 ? -8.431 0.675 7.123 1.00 97.38 107 LYS A O 1
ATOM 869 N N . TYR A 1 108 ? -9.655 -0.896 8.185 1.00 96.88 108 TYR A N 1
ATOM 870 C CA . TYR A 1 108 ? -10.654 -0.048 8.808 1.00 96.88 108 TYR A CA 1
ATOM 871 C C . TYR A 1 108 ? -10.604 -0.200 10.330 1.00 96.88 108 TYR A C 1
ATOM 873 O O . TYR A 1 108 ? -10.507 -1.309 10.860 1.00 96.88 108 TYR A O 1
ATOM 881 N N . VAL A 1 109 ? -10.648 0.923 11.043 1.00 96.00 109 VAL A N 1
ATOM 882 C CA . VAL A 1 109 ? -10.691 0.968 12.506 1.00 96.00 109 VAL A CA 1
ATOM 883 C C . VAL A 1 109 ? -11.612 2.097 12.948 1.00 96.00 109 VAL A C 1
ATOM 885 O O . VAL A 1 109 ? -11.388 3.256 12.600 1.00 96.00 109 VAL A O 1
ATOM 888 N N . GLU A 1 110 ? -12.606 1.778 13.772 1.00 94.44 110 GLU A N 1
ATOM 889 C CA . GLU A 1 110 ? -13.392 2.786 14.481 1.00 94.44 110 GLU A CA 1
ATOM 890 C C . GLU A 1 110 ? -12.768 3.085 15.840 1.00 94.44 110 GLU A C 1
ATOM 892 O O . GLU A 1 110 ? -12.443 2.188 16.618 1.00 94.44 110 GLU A O 1
ATOM 897 N N . GLU A 1 111 ? -12.615 4.368 16.133 1.00 91.75 111 GLU A N 1
ATOM 898 C CA . GLU A 1 111 ? -12.146 4.863 17.416 1.00 91.75 111 GLU A CA 1
ATOM 899 C C . GLU A 1 111 ? -13.247 5.698 18.063 1.00 91.75 111 GLU A C 1
ATOM 901 O O . GLU A 1 111 ? -13.739 6.658 17.473 1.00 91.75 111 GLU A O 1
ATOM 906 N N . LYS A 1 112 ? -13.616 5.364 19.299 1.00 89.94 112 LYS A N 1
ATOM 907 C CA . LYS A 1 112 ? -14.531 6.189 20.085 1.00 89.94 112 LYS A CA 1
ATOM 908 C C . LYS A 1 112 ? -13.751 7.312 20.762 1.00 89.94 112 LYS A C 1
ATOM 910 O O . LYS A 1 112 ? -12.873 7.048 21.581 1.00 89.94 112 LYS A O 1
ATOM 915 N N . LEU A 1 113 ? -14.074 8.553 20.418 1.00 88.06 113 LEU A N 1
ATOM 916 C CA . LEU A 1 113 ? -13.481 9.743 21.018 1.00 88.06 113 LEU A CA 1
ATOM 917 C C . LEU A 1 113 ? -14.052 9.997 22.418 1.00 88.06 113 LEU A C 1
ATOM 919 O O . LEU A 1 113 ? -15.136 9.523 22.763 1.00 88.06 113 LEU A O 1
ATOM 923 N N . GLU A 1 114 ? -13.347 10.803 23.215 1.00 84.94 114 GLU A N 1
ATOM 924 C CA . GLU A 1 114 ? -13.813 11.241 24.542 1.00 84.94 114 GLU A CA 1
ATOM 925 C C . GLU A 1 114 ? -15.142 12.011 24.471 1.00 84.94 114 GLU A C 1
ATOM 927 O O . GLU A 1 114 ? -15.951 11.932 25.392 1.00 84.94 114 GLU A O 1
ATOM 932 N N . SER A 1 115 ? -15.410 12.684 23.344 1.00 84.81 115 SER A N 1
ATOM 933 C CA . SER A 1 115 ? -16.694 13.333 23.037 1.00 84.81 115 SER A CA 1
ATOM 934 C C . SER A 1 115 ? -17.857 12.347 22.858 1.00 84.81 115 SER A C 1
ATOM 936 O O . SER A 1 115 ? -19.010 12.763 22.791 1.00 84.81 115 SER A O 1
ATOM 938 N N . GLY A 1 116 ? -17.578 11.044 22.764 1.00 86.31 116 GLY A N 1
ATOM 939 C CA . GLY A 1 116 ? -18.548 10.000 22.443 1.00 86.31 116 GLY A CA 1
ATOM 940 C C . GLY A 1 116 ? -18.747 9.767 20.942 1.00 86.31 116 GLY A C 1
ATOM 941 O O . GLY A 1 116 ? -19.409 8.794 20.582 1.00 86.31 116 GLY A O 1
ATOM 942 N N . GLU A 1 117 ? -18.160 10.603 20.081 1.00 89.19 117 GLU A N 1
ATOM 943 C CA . GLU A 1 117 ? -18.209 10.455 18.623 1.00 89.19 117 GLU A CA 1
ATOM 944 C C . GLU A 1 117 ? -17.358 9.272 18.144 1.00 89.19 117 GLU A C 1
ATOM 946 O O . GLU A 1 117 ? -16.297 8.979 18.701 1.00 89.19 117 GLU A O 1
ATOM 951 N N . LEU A 1 118 ? -17.813 8.600 17.084 1.00 89.62 118 LEU A N 1
ATOM 952 C CA . LEU A 1 118 ? -17.041 7.561 16.409 1.00 89.62 118 LEU A CA 1
ATOM 953 C C . LEU A 1 118 ? -16.225 8.188 15.281 1.00 89.62 118 LEU A C 1
ATOM 955 O O . LEU A 1 118 ? -16.768 8.757 14.335 1.00 89.62 118 LEU A O 1
ATOM 959 N N . LYS A 1 119 ? -14.906 8.062 15.381 1.00 92.00 119 LYS A N 1
ATOM 960 C CA . LYS A 1 119 ? -13.957 8.465 14.353 1.00 92.00 119 LYS A CA 1
ATOM 961 C C . LYS A 1 119 ? -13.549 7.254 13.528 1.00 92.00 119 LYS A C 1
ATOM 963 O O . LYS A 1 119 ? -12.981 6.294 14.047 1.00 92.00 119 LYS A O 1
ATOM 968 N N . GLN A 1 120 ? -13.785 7.334 12.227 1.00 92.88 120 GLN A N 1
ATOM 969 C CA . GLN A 1 120 ? -13.377 6.306 11.278 1.00 92.88 120 GLN A CA 1
ATOM 970 C C . GLN A 1 120 ? -11.932 6.544 10.835 1.00 92.88 120 GLN A C 1
ATOM 972 O O . GLN A 1 120 ? -11.585 7.616 10.333 1.00 92.88 120 GLN A O 1
ATOM 977 N N . ASN A 1 121 ? -11.081 5.539 11.012 1.00 95.31 121 ASN A N 1
ATOM 978 C CA . ASN A 1 121 ? -9.702 5.537 10.551 1.00 95.31 121 ASN A CA 1
ATOM 979 C C . ASN A 1 121 ? -9.524 4.447 9.493 1.00 95.31 121 ASN A C 1
ATOM 981 O O . ASN A 1 121 ? -9.955 3.310 9.659 1.00 95.31 121 ASN A O 1
ATOM 985 N N . MET A 1 122 ? -8.873 4.810 8.395 1.00 95.75 122 MET A N 1
ATOM 986 C CA . MET A 1 122 ? -8.686 3.968 7.218 1.00 95.75 122 MET A CA 1
ATOM 987 C C . MET A 1 122 ? -7.254 4.073 6.726 1.00 95.75 122 MET A C 1
ATOM 989 O O . MET A 1 122 ? -6.714 5.176 6.645 1.00 95.75 122 MET A O 1
ATOM 993 N N . GLY A 1 123 ? -6.655 2.945 6.374 1.00 96.31 123 GLY A N 1
ATOM 994 C CA . GLY A 1 123 ? -5.350 2.902 5.727 1.00 96.31 123 GLY A CA 1
ATOM 995 C C . GLY A 1 123 ? -5.353 1.884 4.601 1.00 96.31 123 GLY A C 1
ATOM 996 O O . GLY A 1 123 ? -5.871 0.780 4.767 1.00 96.31 123 GLY A O 1
ATOM 997 N N . VAL A 1 124 ? -4.797 2.257 3.454 1.00 97.69 124 VAL A N 1
ATOM 998 C CA . VAL A 1 124 ? -4.726 1.410 2.265 1.00 97.69 124 VAL A CA 1
ATOM 999 C C . VAL A 1 124 ? -3.280 1.285 1.815 1.00 97.69 124 VAL A C 1
ATOM 1001 O O . VAL A 1 124 ? -2.547 2.270 1.711 1.00 97.69 124 VAL A O 1
ATOM 1004 N N . ILE A 1 125 ? -2.893 0.051 1.511 1.00 97.94 125 ILE A N 1
ATOM 1005 C CA . ILE A 1 125 ? -1.591 -0.329 0.981 1.00 97.94 125 ILE A CA 1
ATOM 1006 C C . ILE A 1 125 ? -1.822 -0.918 -0.407 1.00 97.94 125 ILE A C 1
ATOM 1008 O O . ILE A 1 125 ? -2.589 -1.869 -0.560 1.00 97.94 125 ILE A O 1
ATOM 1012 N N . VAL A 1 126 ? -1.142 -0.367 -1.411 1.00 98.06 126 VAL A N 1
ATOM 1013 C CA . VAL A 1 126 ? -1.117 -0.898 -2.778 1.00 98.06 126 VAL A CA 1
ATOM 1014 C C . VAL A 1 126 ? 0.330 -1.199 -3.140 1.00 98.06 126 VAL A C 1
ATOM 1016 O O . VAL A 1 126 ? 1.199 -0.352 -2.952 1.00 98.06 126 VAL A O 1
ATOM 1019 N N . VAL A 1 127 ? 0.596 -2.397 -3.656 1.00 97.75 127 VAL A N 1
ATOM 1020 C CA . VAL A 1 127 ? 1.947 -2.874 -3.976 1.00 97.75 127 VAL A CA 1
ATOM 1021 C C . VAL A 1 127 ? 1.989 -3.391 -5.408 1.00 97.75 127 VAL A C 1
ATOM 1023 O O . VAL A 1 127 ? 1.123 -4.163 -5.831 1.00 97.75 127 VAL A O 1
ATOM 1026 N N . CYS A 1 128 ? 3.011 -2.972 -6.156 1.00 97.94 128 CYS A N 1
ATOM 1027 C CA . CYS A 1 128 ? 3.284 -3.493 -7.489 1.00 97.94 128 CYS A CA 1
ATOM 1028 C C . CYS A 1 128 ? 3.582 -5.000 -7.422 1.00 97.94 128 CYS A C 1
ATOM 1030 O O . CYS A 1 128 ? 4.411 -5.407 -6.607 1.00 97.94 128 CYS A O 1
ATOM 1032 N N . PRO A 1 129 ? 2.974 -5.835 -8.282 1.00 97.38 129 PRO A N 1
ATOM 1033 C CA . PRO A 1 129 ? 3.223 -7.276 -8.278 1.00 97.38 129 PRO A CA 1
ATOM 1034 C C . PRO A 1 129 ? 4.667 -7.642 -8.655 1.00 97.38 129 PRO A C 1
ATOM 1036 O O . PRO A 1 129 ? 5.153 -8.682 -8.226 1.00 97.38 129 PRO A O 1
ATOM 1039 N N . ASP A 1 130 ? 5.372 -6.774 -9.387 1.00 96.56 130 ASP A N 1
ATOM 1040 C CA . ASP A 1 130 ? 6.761 -6.983 -9.821 1.00 96.56 130 ASP A CA 1
ATOM 1041 C C . ASP A 1 130 ? 7.762 -6.068 -9.083 1.00 96.56 130 ASP A C 1
ATOM 1043 O O . ASP A 1 130 ? 8.854 -5.779 -9.578 1.00 96.56 130 ASP A O 1
ATOM 1047 N N . LEU A 1 131 ? 7.406 -5.610 -7.872 1.00 97.12 131 LEU A N 1
ATOM 1048 C CA . LEU A 1 131 ? 8.268 -4.767 -7.025 1.00 97.12 131 LEU A CA 1
ATOM 1049 C C . LEU A 1 131 ? 9.647 -5.395 -6.771 1.00 97.12 131 LEU A C 1
ATOM 1051 O O . LEU A 1 131 ? 10.629 -4.677 -6.600 1.00 97.12 131 LEU A O 1
ATOM 1055 N N . GLU A 1 132 ? 9.722 -6.729 -6.762 1.00 96.75 132 GLU A N 1
ATOM 1056 C CA . GLU A 1 132 ? 10.961 -7.478 -6.538 1.00 96.75 132 GLU A CA 1
ATOM 1057 C C . GLU A 1 132 ? 12.047 -7.120 -7.558 1.00 96.75 132 GLU A C 1
ATOM 1059 O O . GLU A 1 132 ? 13.214 -6.977 -7.193 1.00 96.75 132 GLU A O 1
ATOM 1064 N N . LYS A 1 133 ? 11.649 -6.911 -8.817 1.00 95.00 133 LYS A N 1
ATOM 1065 C CA . LYS A 1 133 ? 12.540 -6.532 -9.921 1.00 95.00 133 LYS A CA 1
ATOM 1066 C C . LYS A 1 133 ? 12.574 -5.022 -10.142 1.00 95.00 133 LYS A C 1
ATOM 1068 O O . LYS A 1 133 ? 13.599 -4.479 -10.550 1.00 95.00 13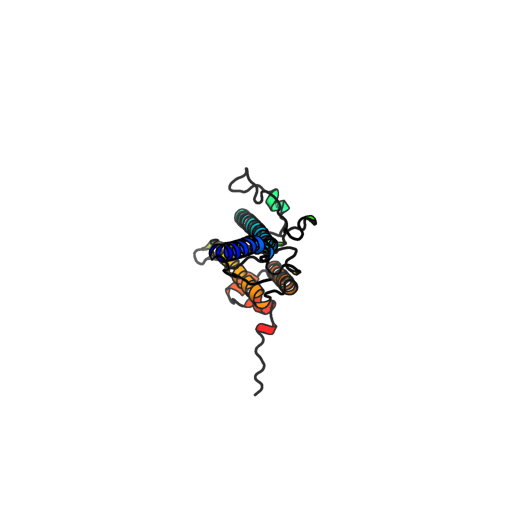3 LYS A O 1
ATOM 1073 N N . HIS A 1 134 ? 11.477 -4.338 -9.826 1.00 95.12 134 HIS A N 1
ATOM 1074 C CA . HIS A 1 134 ? 11.293 -2.913 -10.070 1.00 95.12 134 HIS A CA 1
ATOM 1075 C C . HIS A 1 134 ? 11.081 -2.161 -8.754 1.00 95.12 134 HIS A C 1
ATOM 1077 O O . HIS A 1 134 ? 9.991 -1.688 -8.453 1.00 95.12 134 HIS A O 1
ATOM 1083 N N . ALA A 1 135 ? 12.150 -2.006 -7.967 1.00 95.44 135 ALA A N 1
ATOM 1084 C CA . ALA A 1 135 ? 12.094 -1.416 -6.623 1.00 95.44 135 ALA A CA 1
ATOM 1085 C C . ALA A 1 135 ? 11.520 0.016 -6.564 1.00 95.44 135 ALA A C 1
ATOM 1087 O O . ALA A 1 135 ? 11.091 0.448 -5.495 1.00 95.44 135 ALA A O 1
ATOM 1088 N N . LYS A 1 136 ? 11.523 0.746 -7.690 1.00 95.19 136 LYS A N 1
ATOM 1089 C CA . LYS A 1 136 ? 10.918 2.082 -7.830 1.00 95.19 136 LYS A CA 1
ATOM 1090 C C . LYS A 1 136 ? 9.394 2.052 -8.006 1.00 95.19 136 LYS A C 1
ATOM 1092 O O . LYS A 1 136 ? 8.772 3.103 -7.957 1.00 95.19 136 LYS A O 1
ATOM 1097 N N . HIS A 1 137 ? 8.777 0.884 -8.209 1.00 96.44 137 HIS A N 1
ATOM 1098 C CA . HIS A 1 137 ? 7.322 0.732 -8.345 1.00 96.44 137 HIS A CA 1
ATOM 1099 C C . HIS A 1 137 ? 6.640 0.750 -6.972 1.00 96.44 137 HIS A C 1
ATOM 1101 O O . HIS A 1 137 ? 5.933 -0.180 -6.577 1.00 96.44 137 HIS A O 1
ATOM 1107 N N . PHE A 1 138 ? 6.908 1.814 -6.227 1.00 96.44 138 PHE A N 1
ATOM 1108 C CA . PHE A 1 138 ? 6.483 2.021 -4.857 1.00 96.44 138 PHE A CA 1
ATOM 1109 C C . PHE A 1 138 ? 5.879 3.419 -4.742 1.00 96.44 138 PHE A C 1
ATOM 1111 O O . PHE A 1 138 ? 6.374 4.364 -5.354 1.00 96.44 138 PHE A O 1
ATOM 1118 N N . LEU A 1 139 ? 4.772 3.548 -4.011 1.00 95.12 139 LEU A N 1
ATOM 1119 C CA . LEU A 1 139 ? 4.126 4.846 -3.839 1.00 95.12 139 LEU A CA 1
ATOM 1120 C C . LEU A 1 139 ? 4.946 5.708 -2.882 1.00 95.12 139 LEU A C 1
ATOM 1122 O O . LEU A 1 139 ? 5.153 5.336 -1.730 1.00 95.12 139 LEU A O 1
ATOM 1126 N N . ASP A 1 140 ? 5.374 6.861 -3.381 1.00 90.88 140 ASP A N 1
ATOM 1127 C CA . ASP A 1 140 ? 6.135 7.849 -2.625 1.00 90.88 140 ASP A CA 1
ATOM 1128 C C . ASP A 1 140 ? 5.299 8.479 -1.499 1.00 90.88 140 ASP A C 1
ATOM 1130 O O . ASP A 1 140 ? 4.089 8.688 -1.646 1.00 90.88 140 ASP A O 1
ATOM 1134 N N . LYS A 1 141 ? 5.952 8.827 -0.384 1.00 91.69 141 LYS A N 1
ATOM 1135 C CA . LYS A 1 141 ? 5.315 9.469 0.773 1.00 91.69 141 LYS A CA 1
ATOM 1136 C C . LYS A 1 141 ? 4.509 10.715 0.391 1.00 91.69 141 LYS A C 1
ATOM 1138 O O . LYS A 1 141 ? 3.380 10.878 0.861 1.00 91.69 141 LYS A O 1
ATOM 1143 N N . ASN A 1 142 ? 5.038 11.537 -0.517 1.00 89.94 142 ASN A N 1
ATOM 1144 C CA . ASN A 1 142 ? 4.417 12.787 -0.951 1.00 89.94 142 ASN A CA 1
ATOM 1145 C C . ASN A 1 142 ? 3.037 12.560 -1.584 1.00 89.94 142 ASN A C 1
ATOM 1147 O O . ASN A 1 142 ? 2.180 13.439 -1.525 1.00 89.94 142 ASN A O 1
ATOM 1151 N N . PHE A 1 143 ? 2.778 11.396 -2.192 1.00 90.94 143 PHE A N 1
ATOM 1152 C CA . PHE A 1 143 ? 1.443 11.095 -2.714 1.00 90.94 143 PHE A CA 1
ATOM 1153 C C . PHE A 1 143 ? 0.392 11.107 -1.595 1.00 90.94 143 PHE A C 1
ATOM 1155 O O . PHE A 1 143 ? -0.664 11.719 -1.753 1.00 90.94 143 PHE A O 1
ATOM 1162 N N . TYR A 1 144 ? 0.691 10.471 -0.463 1.00 87.38 144 TYR A N 1
ATOM 1163 C CA . TYR A 1 144 ? -0.243 10.354 0.654 1.00 87.38 144 TYR A CA 1
ATOM 1164 C C . TYR A 1 144 ? -0.416 11.671 1.410 1.00 87.38 144 TYR A C 1
ATOM 1166 O O . TYR A 1 144 ? -1.523 11.992 1.831 1.00 87.38 144 TYR A O 1
ATOM 1174 N N . GLU A 1 145 ? 0.654 12.454 1.559 1.00 82.69 145 GLU A N 1
ATOM 1175 C CA . GLU A 1 145 ? 0.603 13.756 2.242 1.00 82.69 145 GLU A CA 1
ATOM 1176 C C . GLU A 1 145 ? -0.319 14.754 1.527 1.00 82.69 145 GLU A C 1
ATOM 1178 O O . GLU A 1 145 ? -0.977 15.572 2.168 1.00 82.69 145 GLU A O 1
ATOM 1183 N N . ASN A 1 146 ? -0.436 14.631 0.203 1.00 80.38 146 ASN A N 1
ATOM 1184 C CA . ASN A 1 146 ? -1.338 15.442 -0.612 1.00 80.38 146 ASN A CA 1
ATOM 1185 C C . ASN A 1 146 ? -2.806 14.969 -0.572 1.00 80.38 146 ASN A C 1
ATOM 1187 O O . ASN A 1 146 ? -3.681 15.642 -1.116 1.00 80.38 146 ASN A O 1
ATOM 1191 N N . MET A 1 147 ? -3.097 13.829 0.060 1.00 75.62 147 MET A N 1
ATOM 1192 C CA . MET A 1 147 ? -4.415 13.190 0.084 1.00 75.62 147 MET A CA 1
ATOM 1193 C C . MET A 1 147 ? -4.960 13.151 1.512 1.00 75.62 147 MET A C 1
ATOM 1195 O O . MET A 1 147 ? -4.824 12.111 2.136 1.00 75.62 147 MET A O 1
ATOM 1199 N N . SER A 1 148 ? -5.555 14.244 2.028 1.00 65.19 148 SER A N 1
ATOM 1200 C CA . SER A 1 148 ? -6.077 14.424 3.413 1.00 65.19 148 SER A CA 1
ATOM 1201 C C . SER A 1 148 ? -6.321 13.116 4.202 1.00 65.19 148 SER A C 1
ATOM 1203 O O . SER A 1 148 ? -7.458 12.637 4.282 1.00 65.19 148 SER A O 1
ATOM 1205 N N . PRO A 1 149 ? -5.265 12.510 4.775 1.00 79.56 149 PRO A N 1
ATOM 1206 C CA . PRO A 1 149 ? -5.303 11.102 5.157 1.00 79.56 149 PRO A CA 1
ATOM 1207 C C . PRO A 1 149 ? -5.837 10.937 6.580 1.00 79.56 149 PRO A C 1
ATOM 1209 O O . PRO A 1 149 ? -5.695 11.821 7.429 1.00 79.56 149 PRO A O 1
ATOM 1212 N N . THR A 1 150 ? -6.441 9.783 6.878 1.00 92.50 150 THR A N 1
ATOM 1213 C CA . THR A 1 150 ? -6.786 9.465 8.272 1.00 92.50 150 THR A CA 1
ATOM 1214 C C . THR A 1 150 ? -5.520 9.197 9.094 1.00 92.50 150 THR A C 1
ATOM 1216 O O . THR A 1 150 ? -4.438 8.970 8.550 1.00 92.50 150 THR A O 1
ATOM 1219 N N . VAL A 1 151 ? -5.650 9.155 10.422 1.00 93.62 151 VAL A N 1
ATOM 1220 C CA . VAL A 1 151 ? -4.517 8.860 11.315 1.00 93.62 151 VAL A CA 1
ATOM 1221 C C . VAL A 1 151 ? -3.896 7.493 11.002 1.00 93.62 151 VAL A C 1
ATOM 1223 O O . VAL A 1 151 ? -2.675 7.364 10.987 1.00 93.62 151 VAL A O 1
ATOM 1226 N N . LEU A 1 152 ? -4.721 6.489 10.688 1.00 95.75 152 LEU A N 1
ATOM 1227 C CA . LEU A 1 152 ? -4.238 5.163 10.297 1.00 95.75 152 LEU A CA 1
ATOM 1228 C C . LEU A 1 152 ? -3.437 5.203 8.991 1.00 95.75 152 LEU A C 1
ATOM 1230 O O . LEU A 1 152 ? -2.370 4.597 8.921 1.00 95.75 152 LEU A O 1
ATOM 1234 N N . GLN A 1 153 ? -3.901 5.948 7.983 1.00 96.50 153 GLN A N 1
ATOM 1235 C CA . GLN A 1 153 ? -3.137 6.107 6.746 1.00 96.50 153 GLN A CA 1
ATOM 1236 C C . GLN A 1 153 ? -1.787 6.779 7.019 1.00 96.50 153 GLN A C 1
ATOM 1238 O O . GLN A 1 153 ? -0.791 6.315 6.482 1.00 96.50 153 GLN A O 1
ATOM 1243 N N . ASN A 1 154 ? -1.716 7.788 7.895 1.00 95.31 154 ASN A N 1
ATOM 1244 C CA . ASN A 1 154 ? -0.438 8.405 8.276 1.00 95.31 154 ASN A CA 1
ATOM 1245 C C . ASN A 1 154 ? 0.533 7.401 8.907 1.00 95.31 154 ASN A C 1
ATOM 1247 O O . ASN A 1 154 ? 1.705 7.372 8.541 1.00 95.31 154 ASN A O 1
ATOM 1251 N N . TYR A 1 155 ? 0.052 6.537 9.807 1.00 96.31 155 TYR A N 1
ATOM 1252 C CA . TYR A 1 155 ? 0.891 5.488 10.394 1.00 96.31 155 TYR A CA 1
ATOM 1253 C C . TYR A 1 155 ? 1.427 4.525 9.337 1.00 96.31 155 TYR A C 1
ATOM 1255 O O . TYR A 1 155 ? 2.617 4.215 9.346 1.00 96.31 155 TYR A O 1
ATOM 1263 N N . MET A 1 156 ? 0.566 4.092 8.411 1.00 96.69 156 MET A N 1
ATOM 1264 C CA . MET A 1 156 ? 0.979 3.230 7.305 1.00 96.69 156 MET A CA 1
ATOM 1265 C C . MET A 1 156 ? 1.980 3.915 6.385 1.00 96.69 156 MET A C 1
ATOM 1267 O O . MET A 1 156 ? 2.982 3.307 6.030 1.00 96.69 156 MET A O 1
ATOM 1271 N N . THR A 1 157 ? 1.743 5.175 6.034 1.00 96.25 157 THR A N 1
ATOM 1272 C CA . THR A 1 157 ? 2.640 5.968 5.196 1.00 96.25 157 THR A CA 1
ATOM 1273 C C . THR A 1 157 ? 4.027 6.095 5.829 1.00 96.25 157 THR A C 1
ATOM 1275 O O . THR A 1 157 ? 5.017 5.841 5.152 1.00 96.25 157 THR A O 1
ATOM 1278 N N . ASP A 1 158 ? 4.115 6.419 7.123 1.00 96.25 158 ASP A N 1
ATOM 1279 C CA . ASP A 1 158 ? 5.398 6.528 7.831 1.00 96.25 158 ASP A CA 1
ATOM 1280 C C . ASP A 1 158 ? 6.150 5.192 7.909 1.00 96.25 158 ASP A C 1
ATOM 1282 O O . ASP A 1 158 ? 7.376 5.149 7.791 1.00 96.25 158 ASP A O 1
ATOM 1286 N N . ASP A 1 159 ? 5.435 4.090 8.134 1.00 97.38 159 ASP A N 1
ATOM 1287 C CA . ASP A 1 159 ? 6.053 2.768 8.220 1.00 97.38 159 ASP A CA 1
ATOM 1288 C C . ASP A 1 159 ? 6.503 2.269 6.834 1.00 97.38 159 ASP A C 1
ATOM 1290 O O . ASP A 1 159 ? 7.582 1.689 6.713 1.00 97.38 159 ASP A O 1
ATOM 1294 N N . LEU A 1 160 ? 5.718 2.525 5.780 1.00 97.38 160 LEU A N 1
ATOM 1295 C CA . LEU A 1 160 ? 6.067 2.201 4.392 1.00 97.38 160 LEU A CA 1
ATOM 1296 C C . LEU A 1 160 ? 7.259 3.029 3.895 1.00 97.38 160 LEU A C 1
ATOM 1298 O O . LEU A 1 160 ? 8.145 2.471 3.254 1.00 97.38 160 LEU A O 1
ATOM 1302 N N . ASP A 1 161 ? 7.310 4.321 4.227 1.00 97.12 161 ASP A N 1
ATOM 1303 C CA . ASP A 1 161 ? 8.457 5.197 3.954 1.00 97.12 161 ASP A CA 1
ATOM 1304 C C . ASP A 1 161 ? 9.721 4.685 4.661 1.00 97.12 161 ASP A C 1
ATOM 1306 O O . ASP A 1 161 ? 10.781 4.572 4.051 1.00 97.12 161 ASP A O 1
ATOM 1310 N N . TYR A 1 162 ? 9.608 4.248 5.921 1.00 97.38 162 TYR A N 1
ATOM 1311 C CA . TYR A 1 162 ? 10.731 3.614 6.612 1.00 97.38 162 TYR A CA 1
ATOM 1312 C C . TYR A 1 162 ? 11.195 2.329 5.905 1.00 97.38 162 TYR A C 1
ATOM 1314 O O . TYR A 1 162 ? 12.396 2.147 5.701 1.00 97.38 162 TYR A O 1
ATOM 1322 N N . ILE A 1 163 ? 10.272 1.452 5.484 1.00 97.88 163 ILE A N 1
ATOM 1323 C CA . ILE A 1 163 ? 10.621 0.251 4.704 1.00 97.88 163 ILE A CA 1
ATOM 1324 C C . ILE A 1 163 ? 11.348 0.638 3.410 1.00 97.88 163 ILE A C 1
ATOM 1326 O O . ILE A 1 163 ? 12.364 0.023 3.069 1.00 97.88 163 ILE A O 1
ATOM 1330 N N . ASP A 1 164 ? 10.863 1.654 2.699 1.00 96.94 164 ASP A N 1
ATOM 1331 C CA . ASP A 1 164 ? 11.484 2.148 1.473 1.00 96.94 164 ASP A CA 1
ATOM 1332 C C . ASP A 1 164 ? 12.912 2.653 1.724 1.00 96.94 164 ASP A C 1
ATOM 1334 O O . ASP A 1 164 ? 13.848 2.217 1.053 1.00 96.94 164 ASP A O 1
ATOM 1338 N N . GLN A 1 165 ? 13.115 3.463 2.764 1.00 96.50 165 GLN A N 1
ATOM 1339 C CA . GLN A 1 165 ? 14.424 4.009 3.138 1.00 96.50 165 GLN A CA 1
ATOM 1340 C C . GLN A 1 165 ? 15.437 2.930 3.544 1.00 96.50 165 GLN A C 1
ATOM 1342 O O . GLN A 1 165 ? 16.618 3.038 3.196 1.00 96.50 165 GLN A O 1
ATOM 1347 N N . GLN A 1 166 ? 14.997 1.887 4.259 1.00 96.69 166 GLN A N 1
ATOM 1348 C CA . GLN A 1 166 ? 15.873 0.787 4.679 1.00 96.69 166 GLN A CA 1
ATOM 1349 C C . GLN A 1 166 ? 16.226 -0.157 3.524 1.00 96.69 166 GLN A C 1
ATOM 1351 O O . GLN A 1 166 ? 17.326 -0.705 3.480 1.00 96.69 166 GLN A O 1
ATOM 1356 N N . THR A 1 167 ? 15.315 -0.351 2.567 1.00 96.12 167 THR A N 1
ATOM 1357 C CA . THR A 1 167 ? 15.505 -1.321 1.474 1.00 96.12 167 THR A CA 1
ATOM 1358 C C . THR A 1 167 ? 16.036 -0.699 0.184 1.00 96.12 167 THR A C 1
ATOM 1360 O O . THR A 1 167 ? 16.725 -1.376 -0.580 1.00 96.12 167 THR A O 1
ATOM 1363 N N . LYS A 1 168 ? 15.787 0.593 -0.054 1.00 94.25 168 LYS A N 1
ATOM 1364 C CA . LYS A 1 168 ? 16.243 1.372 -1.214 1.00 94.25 168 LYS A CA 1
ATOM 1365 C C . LYS A 1 168 ? 15.946 0.652 -2.536 1.00 94.25 168 LYS A C 1
ATOM 1367 O O . LYS A 1 168 ? 14.788 0.466 -2.908 1.00 94.25 168 LYS A O 1
ATOM 1372 N N . SER A 1 169 ? 16.987 0.239 -3.259 1.00 94.38 169 SER A N 1
ATOM 1373 C CA . SER A 1 169 ? 16.896 -0.473 -4.536 1.00 94.38 169 SER A CA 1
ATOM 1374 C C . SER A 1 169 ? 16.717 -1.990 -4.399 1.00 94.38 169 SER A C 1
ATOM 1376 O O . SER A 1 169 ? 16.557 -2.664 -5.414 1.00 94.38 169 SER A O 1
ATOM 1378 N N . ASN A 1 170 ? 16.722 -2.547 -3.183 1.00 97.19 170 ASN A N 1
ATOM 1379 C CA . ASN A 1 170 ? 16.485 -3.971 -2.952 1.00 97.19 170 ASN A CA 1
ATOM 1380 C C . ASN A 1 170 ? 14.980 -4.283 -2.996 1.00 97.19 170 ASN A C 1
ATOM 1382 O O . ASN A 1 170 ? 14.301 -4.333 -1.968 1.00 97.19 170 ASN A O 1
ATOM 1386 N N . GLY A 1 171 ? 14.466 -4.483 -4.211 1.00 96.75 171 GLY A N 1
ATOM 1387 C CA . GLY A 1 171 ? 13.053 -4.763 -4.467 1.00 96.75 171 GLY A CA 1
ATOM 1388 C C . GLY A 1 171 ? 12.554 -6.029 -3.773 1.00 96.75 171 GLY A C 1
ATOM 1389 O O . GLY A 1 171 ? 11.474 -6.016 -3.187 1.00 96.75 171 GLY A O 1
ATOM 1390 N N . SER A 1 172 ? 13.341 -7.110 -3.785 1.00 97.75 172 SER A N 1
ATOM 1391 C CA . SER A 1 172 ? 12.968 -8.382 -3.151 1.00 97.75 172 SER A CA 1
ATOM 1392 C C . SER A 1 172 ? 12.762 -8.231 -1.645 1.00 97.75 172 SER A C 1
ATOM 1394 O O . SER A 1 172 ? 11.716 -8.616 -1.125 1.00 97.75 172 SER A O 1
ATOM 1396 N N . ARG A 1 173 ? 13.713 -7.593 -0.946 1.00 97.50 173 ARG A N 1
ATOM 1397 C CA . ARG A 1 173 ? 13.584 -7.329 0.495 1.00 97.50 173 ARG A CA 1
ATOM 1398 C C . ARG A 1 173 ? 12.429 -6.370 0.792 1.00 97.50 173 ARG A C 1
ATOM 1400 O O . ARG A 1 173 ? 11.718 -6.564 1.774 1.00 97.50 173 ARG A O 1
ATOM 1407 N N . LYS A 1 174 ? 12.207 -5.366 -0.063 1.00 98.00 174 LYS A N 1
ATOM 1408 C CA . LYS A 1 174 ? 11.074 -4.435 0.057 1.00 98.00 174 LYS A CA 1
ATOM 1409 C C . LYS A 1 174 ? 9.737 -5.166 -0.036 1.00 98.00 174 LYS A C 1
ATOM 1411 O O . LYS A 1 174 ? 8.903 -5.021 0.850 1.00 98.00 174 LYS A O 1
ATOM 1416 N N . MET A 1 175 ? 9.553 -5.998 -1.061 1.00 98.12 175 MET A N 1
ATOM 1417 C CA . MET A 1 175 ? 8.348 -6.813 -1.237 1.00 98.12 175 MET A CA 1
ATOM 1418 C C . MET A 1 175 ? 8.105 -7.739 -0.041 1.00 98.12 175 MET A C 1
ATOM 1420 O O . MET A 1 175 ? 6.983 -7.819 0.459 1.00 98.12 175 MET A O 1
ATOM 1424 N N . GLU A 1 176 ? 9.150 -8.420 0.431 1.00 98.12 176 GLU A N 1
ATOM 1425 C CA . GLU A 1 176 ? 9.078 -9.302 1.596 1.00 98.12 176 GLU A CA 1
ATOM 1426 C C . GLU A 1 176 ? 8.560 -8.555 2.836 1.00 98.12 176 GLU A C 1
ATOM 1428 O O . GLU A 1 176 ? 7.574 -8.969 3.448 1.00 98.12 176 GLU A O 1
ATOM 1433 N N . LEU A 1 177 ? 9.177 -7.418 3.168 1.00 98.31 177 LEU A N 1
ATOM 1434 C CA . LEU A 1 177 ? 8.829 -6.621 4.343 1.00 98.31 177 LEU A CA 1
ATOM 1435 C C . LEU A 1 177 ? 7.437 -6.000 4.243 1.00 98.31 177 LEU A C 1
ATOM 1437 O O . LEU A 1 177 ? 6.703 -5.992 5.227 1.00 98.31 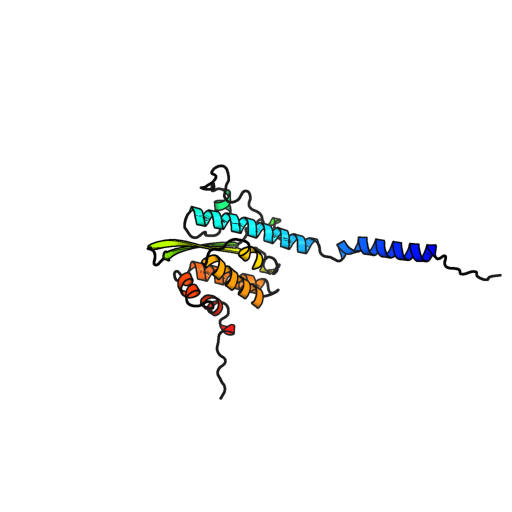177 LEU A O 1
ATOM 1441 N N . VAL A 1 178 ? 7.030 -5.530 3.063 1.00 98.19 178 VAL A N 1
ATOM 1442 C CA . VAL A 1 178 ? 5.677 -4.991 2.858 1.00 98.19 178 VAL A CA 1
ATOM 1443 C C . VAL A 1 178 ? 4.622 -6.089 3.014 1.00 98.19 178 VAL A C 1
ATOM 1445 O O . VAL A 1 178 ? 3.591 -5.864 3.648 1.00 98.19 178 VAL A O 1
ATOM 1448 N N . LYS A 1 179 ? 4.873 -7.303 2.505 1.00 98.12 179 LYS A N 1
ATOM 1449 C CA . LYS A 1 179 ? 3.977 -8.453 2.719 1.00 98.12 179 LYS A CA 1
ATOM 1450 C C . LYS A 1 179 ? 3.875 -8.821 4.202 1.00 98.12 179 LYS A C 1
ATOM 1452 O O . LYS A 1 179 ? 2.768 -9.046 4.688 1.00 98.12 179 LYS A O 1
ATOM 1457 N N . GLN A 1 180 ? 4.993 -8.832 4.932 1.00 98.19 180 GLN A N 1
ATOM 1458 C CA . GLN A 1 180 ? 4.986 -9.039 6.386 1.00 98.19 180 GLN A CA 1
ATOM 1459 C C . GLN A 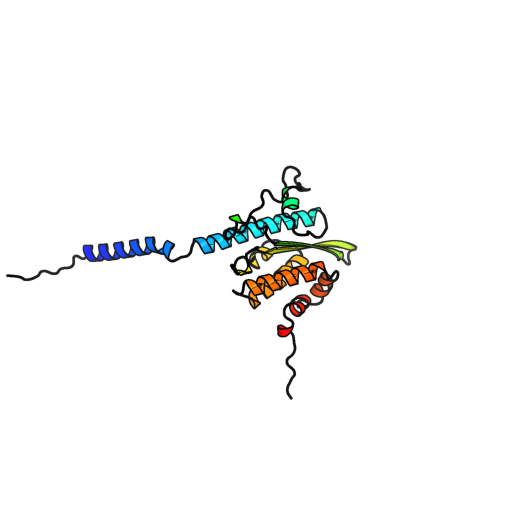1 180 ? 4.217 -7.930 7.114 1.00 98.19 180 GLN A C 1
ATOM 1461 O O . GLN A 1 180 ? 3.407 -8.221 7.991 1.00 98.19 180 GLN A O 1
ATOM 1466 N N . TYR A 1 181 ? 4.398 -6.670 6.713 1.00 98.38 181 TYR A N 1
ATOM 1467 C CA . TYR A 1 181 ? 3.683 -5.525 7.274 1.00 98.38 181 TYR A CA 1
ATOM 1468 C C . TYR A 1 181 ? 2.165 -5.636 7.085 1.00 98.38 181 TYR A C 1
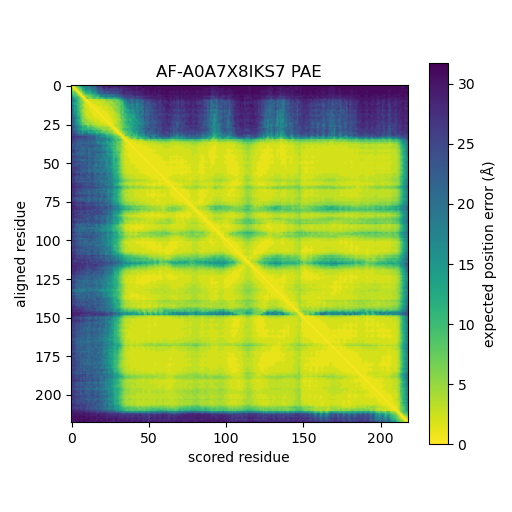ATOM 1470 O O . TYR A 1 181 ? 1.406 -5.471 8.039 1.00 98.38 181 TYR A O 1
ATOM 1478 N N . ILE A 1 182 ? 1.714 -5.998 5.879 1.00 98.00 182 ILE A N 1
ATOM 1479 C CA . ILE A 1 182 ? 0.302 -6.297 5.603 1.00 98.00 182 ILE A CA 1
ATOM 1480 C C . ILE A 1 182 ? -0.188 -7.430 6.510 1.00 98.00 182 ILE A C 1
ATOM 1482 O O . ILE A 1 182 ? -1.275 -7.338 7.080 1.00 98.00 182 ILE A O 1
ATOM 1486 N N . GLN A 1 183 ? 0.605 -8.491 6.673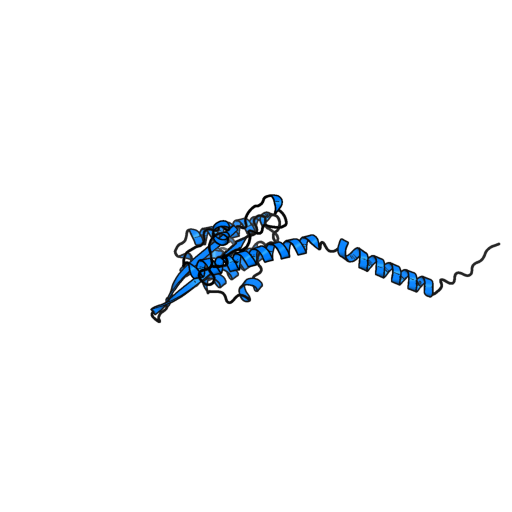 1.00 97.81 183 GLN A N 1
ATOM 1487 C CA . GLN A 1 183 ? 0.221 -9.619 7.514 1.00 97.81 183 GLN A CA 1
ATOM 1488 C C . GLN A 1 183 ? 0.065 -9.217 8.984 1.00 97.81 183 GLN A C 1
ATOM 1490 O O . GLN A 1 183 ? -0.913 -9.626 9.604 1.00 97.81 183 GLN A O 1
ATOM 1495 N N . LEU A 1 184 ? 0.950 -8.368 9.519 1.00 97.44 184 LEU A N 1
ATOM 1496 C CA . LEU A 1 184 ? 0.820 -7.829 10.877 1.00 97.44 184 LEU A CA 1
ATOM 1497 C C . LEU A 1 184 ? -0.525 -7.123 11.064 1.00 97.44 184 LEU A C 1
ATOM 1499 O O . LEU A 1 184 ? -1.236 -7.422 12.019 1.00 97.44 184 LEU A O 1
ATOM 1503 N N . TRP A 1 185 ? -0.923 -6.263 10.123 1.00 96.75 185 TRP A N 1
ATOM 1504 C CA . TRP A 1 185 ? -2.224 -5.589 10.177 1.00 96.75 185 TRP A CA 1
ATOM 1505 C C . TRP A 1 185 ? -3.428 -6.530 10.055 1.00 96.75 185 TRP A C 1
ATOM 1507 O O . TRP A 1 185 ? -4.501 -6.206 10.571 1.00 96.75 185 TRP A O 1
ATOM 1517 N N . LYS A 1 186 ? -3.275 -7.661 9.357 1.00 95.88 186 LYS A N 1
ATOM 1518 C CA . LYS A 1 186 ? -4.325 -8.680 9.214 1.00 95.88 186 LYS A CA 1
ATOM 1519 C C . LYS A 1 186 ? -4.500 -9.512 10.480 1.00 95.88 186 LYS A C 1
ATOM 1521 O O . LYS A 1 186 ? -5.622 -9.865 10.822 1.00 95.88 186 LYS A O 1
ATOM 1526 N N . THR A 1 187 ? -3.404 -9.859 11.151 1.00 95.75 187 THR A N 1
ATOM 1527 C CA . THR A 1 187 ? -3.427 -10.825 12.262 1.00 95.75 187 THR A CA 1
ATOM 1528 C C . THR A 1 187 ? -3.469 -10.187 13.640 1.00 95.75 187 THR A C 1
ATOM 1530 O O . THR A 1 187 ? -3.979 -10.797 14.575 1.00 95.75 187 THR A O 1
ATOM 1533 N N . ASP A 1 188 ? -2.911 -8.989 13.796 1.00 93.88 188 ASP A N 1
ATOM 1534 C CA . ASP A 1 188 ? -2.839 -8.308 15.084 1.00 93.88 188 ASP A CA 1
ATOM 1535 C C . ASP A 1 188 ? -3.996 -7.312 15.209 1.00 93.88 188 ASP A C 1
ATOM 1537 O O . ASP A 1 188 ? -3.931 -6.171 14.746 1.00 93.88 188 ASP A O 1
ATOM 1541 N N . ALA A 1 189 ? -5.079 -7.759 15.848 1.00 91.56 189 ALA A N 1
ATOM 1542 C CA . ALA A 1 189 ? -6.277 -6.950 16.063 1.00 91.56 189 ALA A CA 1
ATOM 1543 C C . ALA A 1 189 ? -6.002 -5.660 16.861 1.00 91.56 189 ALA A C 1
ATOM 1545 O O . ALA A 1 189 ? -6.785 -4.715 16.775 1.00 91.56 189 ALA A O 1
ATOM 1546 N N . ASN A 1 190 ? -4.896 -5.598 17.613 1.00 94.19 190 ASN A N 1
ATOM 1547 C CA . ASN A 1 190 ? -4.528 -4.444 18.429 1.00 94.19 190 ASN A CA 1
ATOM 1548 C C . ASN A 1 190 ? -3.408 -3.588 17.810 1.00 94.19 190 ASN A C 1
ATOM 1550 O O . ASN A 1 190 ? -2.969 -2.615 18.432 1.00 94.19 190 ASN A O 1
ATOM 1554 N N . ALA A 1 191 ? -2.975 -3.901 16.581 1.00 95.31 191 ALA A N 1
ATOM 1555 C CA . ALA A 1 191 ? -1.889 -3.198 15.900 1.00 95.31 191 ALA A CA 1
ATOM 1556 C C . ALA A 1 191 ? -2.106 -1.681 15.847 1.00 95.31 191 ALA A C 1
ATOM 1558 O O . ALA A 1 191 ? -1.157 -0.921 16.028 1.00 95.31 191 ALA A O 1
ATOM 1559 N N . PHE A 1 192 ? -3.353 -1.229 15.662 1.00 95.88 192 PHE A N 1
ATOM 1560 C CA . PHE A 1 192 ? -3.688 0.196 15.637 1.00 95.88 192 PHE A CA 1
ATOM 1561 C C . PHE A 1 192 ? -3.326 0.896 16.948 1.00 95.88 192 PHE A C 1
ATOM 1563 O O . PHE A 1 192 ? -2.585 1.877 16.940 1.00 95.88 192 PHE A O 1
ATOM 1570 N N . ASN A 1 193 ? -3.800 0.373 18.081 1.00 95.31 193 ASN A N 1
ATOM 1571 C CA . ASN A 1 193 ? -3.563 0.994 19.383 1.00 95.31 193 ASN A CA 1
ATOM 1572 C C . ASN A 1 193 ? -2.087 0.921 19.776 1.00 95.31 193 ASN A C 1
ATOM 1574 O O . ASN A 1 193 ? -1.550 1.874 20.333 1.00 95.31 193 ASN A O 1
ATOM 1578 N N . GLN A 1 194 ? -1.411 -0.183 19.457 1.00 96.00 194 GLN A N 1
ATOM 1579 C CA . GLN A 1 194 ? 0.015 -0.335 19.739 1.00 96.00 194 GLN A CA 1
ATOM 1580 C C . GLN A 1 194 ? 0.860 0.623 18.899 1.00 96.00 194 GLN A C 1
ATOM 1582 O O . GLN A 1 194 ? 1.748 1.275 19.438 1.00 96.00 194 GLN A O 1
ATOM 1587 N N . ARG A 1 195 ? 0.544 0.776 17.607 1.00 95.94 195 ARG A N 1
ATOM 1588 C CA . ARG A 1 195 ? 1.220 1.731 16.718 1.00 95.94 195 ARG A CA 1
ATOM 1589 C C . ARG A 1 195 ? 0.913 3.191 17.063 1.00 95.94 195 ARG A C 1
ATOM 1591 O O . ARG A 1 195 ? 1.750 4.063 16.823 1.00 95.94 195 ARG A O 1
ATOM 1598 N N . LYS A 1 196 ? -0.272 3.459 17.618 1.00 95.19 196 LYS A N 1
ATOM 1599 C CA . LYS A 1 196 ? -0.651 4.762 18.176 1.00 95.19 196 LYS A CA 1
ATOM 1600 C C . LYS A 1 196 ? 0.147 5.086 19.442 1.00 95.19 196 LYS A C 1
ATOM 1602 O O . LYS A 1 196 ? 0.612 6.212 19.584 1.00 95.19 196 LYS A O 1
ATOM 1607 N N . ALA A 1 197 ? 0.294 4.120 20.349 1.00 96.00 197 ALA A N 1
ATOM 1608 C CA . ALA A 1 197 ? 1.034 4.288 21.599 1.00 96.00 197 ALA A CA 1
ATOM 1609 C C . ALA A 1 197 ? 2.554 4.369 21.380 1.00 96.00 197 ALA A C 1
ATOM 1611 O O . ALA A 1 197 ? 3.245 5.090 22.094 1.00 96.00 197 ALA A O 1
ATOM 1612 N N . ASP A 1 198 ? 3.066 3.646 20.385 1.00 96.00 198 ASP A N 1
ATOM 1613 C CA . ASP A 1 198 ? 4.482 3.589 20.051 1.00 96.00 198 ASP A CA 1
ATOM 1614 C C . ASP A 1 198 ? 4.685 3.601 18.533 1.00 96.00 198 ASP A C 1
ATOM 1616 O O . ASP A 1 198 ? 4.366 2.643 17.818 1.00 96.00 198 ASP A O 1
ATOM 1620 N N . LYS A 1 199 ? 5.276 4.696 18.046 1.00 94.62 199 LYS A N 1
ATOM 1621 C CA . LYS A 1 199 ? 5.483 4.936 16.616 1.00 94.62 199 LYS A CA 1
ATOM 1622 C C . LYS A 1 199 ? 6.403 3.927 15.925 1.00 94.62 199 LYS A C 1
ATOM 1624 O O . LYS A 1 199 ? 6.396 3.847 14.700 1.00 94.62 199 LYS A O 1
ATOM 1629 N N . ASP A 1 200 ? 7.201 3.187 16.686 1.00 95.06 200 ASP A N 1
ATOM 1630 C CA . ASP A 1 200 ? 8.167 2.228 16.162 1.00 95.06 200 ASP A CA 1
ATOM 1631 C C . ASP A 1 200 ? 7.729 0.778 16.425 1.00 95.06 200 ASP A C 1
ATOM 1633 O O . ASP A 1 200 ? 8.436 -0.152 16.044 1.00 95.06 200 ASP A O 1
ATOM 1637 N N . TYR A 1 201 ? 6.536 0.557 16.997 1.00 95.25 201 TYR A N 1
ATOM 1638 C CA . TYR A 1 201 ? 6.013 -0.774 17.328 1.00 95.25 201 TYR A CA 1
ATOM 1639 C C . TYR A 1 201 ? 6.090 -1.768 16.159 1.00 95.25 201 TYR A C 1
ATOM 1641 O O . TYR A 1 201 ? 6.660 -2.853 16.292 1.00 95.25 201 TYR A O 1
ATOM 1649 N N . LEU A 1 202 ? 5.536 -1.396 14.999 1.00 95.56 202 LEU A N 1
ATOM 1650 C CA . LEU A 1 202 ? 5.537 -2.259 13.815 1.00 95.56 202 LEU A CA 1
ATOM 1651 C C . LEU A 1 202 ? 6.918 -2.308 13.152 1.00 95.56 202 LEU A C 1
ATOM 1653 O O . LEU A 1 202 ? 7.324 -3.366 12.677 1.00 95.56 202 LEU A O 1
ATOM 1657 N N . LYS A 1 203 ? 7.686 -1.213 13.197 1.00 95.69 203 LYS A N 1
ATOM 1658 C CA . LYS A 1 203 ? 9.055 -1.169 12.661 1.00 95.69 203 LYS A CA 1
ATOM 1659 C C . LYS A 1 203 ? 9.979 -2.135 13.396 1.00 95.69 203 LYS A C 1
ATOM 1661 O O . LYS A 1 203 ? 10.733 -2.843 12.744 1.00 95.69 203 LYS A O 1
ATOM 1666 N N . ARG A 1 204 ? 9.859 -2.254 14.723 1.00 94.75 204 ARG A N 1
ATOM 1667 C CA . ARG A 1 204 ? 10.616 -3.233 15.525 1.00 94.75 204 ARG A CA 1
ATOM 1668 C C . ARG A 1 204 ? 10.295 -4.679 15.175 1.00 94.75 204 ARG A C 1
ATOM 1670 O O . ARG A 1 204 ? 11.174 -5.526 15.255 1.00 94.75 204 ARG A O 1
ATOM 1677 N N . LYS A 1 205 ? 9.050 -4.971 14.790 1.00 94.69 205 LYS A N 1
ATOM 1678 C CA . LYS A 1 205 ? 8.674 -6.312 14.322 1.00 94.69 205 LYS A CA 1
ATOM 1679 C C . LYS A 1 205 ? 9.272 -6.632 12.950 1.00 94.69 205 LYS A C 1
ATOM 1681 O O . LYS A 1 205 ? 9.590 -7.786 12.696 1.00 94.69 205 LYS A O 1
ATOM 1686 N N . LEU A 1 206 ? 9.406 -5.627 12.084 1.00 95.25 206 LEU A N 1
ATOM 1687 C CA . LEU A 1 206 ? 9.937 -5.782 10.726 1.00 95.25 206 LEU A CA 1
ATOM 1688 C C . LEU A 1 206 ? 11.472 -5.757 10.660 1.00 95.25 206 LEU A C 1
ATOM 1690 O O . LEU A 1 206 ? 12.057 -6.444 9.828 1.00 95.25 206 LEU A O 1
ATOM 1694 N N . PHE A 1 207 ? 12.106 -4.968 11.526 1.00 95.06 207 PHE A N 1
ATOM 1695 C CA . PHE A 1 207 ? 13.550 -4.734 11.568 1.00 95.06 207 PHE A CA 1
ATOM 1696 C C . PHE A 1 207 ? 14.086 -4.910 12.994 1.00 95.06 207 PHE A C 1
ATOM 1698 O O . PHE A 1 207 ? 14.590 -3.949 13.575 1.00 95.06 207 PHE A O 1
ATOM 1705 N N . PRO A 1 208 ? 13.948 -6.089 13.621 1.00 91.94 208 PRO A N 1
ATOM 1706 C CA . PRO A 1 208 ? 14.362 -6.285 15.010 1.00 91.94 208 PRO A CA 1
ATOM 1707 C C . PRO A 1 208 ? 15.824 -5.884 15.256 1.00 91.94 208 PRO A C 1
ATOM 1709 O O . PRO A 1 208 ? 16.134 -5.304 16.292 1.00 91.94 208 PRO A O 1
ATOM 1712 N N . GLU A 1 209 ? 16.705 -6.119 14.287 1.00 90.06 209 GLU A N 1
ATOM 1713 C CA . GLU A 1 209 ? 18.120 -5.748 14.312 1.00 90.06 209 GLU A CA 1
ATOM 1714 C C . GLU A 1 209 ? 18.370 -4.239 14.445 1.00 90.06 209 GLU A C 1
ATOM 1716 O O . GLU A 1 209 ? 19.344 -3.839 15.075 1.00 90.06 209 GLU A O 1
ATOM 1721 N N . ALA A 1 210 ? 17.487 -3.393 13.909 1.00 88.12 210 ALA A N 1
ATOM 1722 C CA . ALA A 1 210 ? 17.650 -1.939 13.944 1.00 88.12 210 ALA A CA 1
ATOM 1723 C C . ALA A 1 210 ? 17.293 -1.326 15.311 1.00 88.12 210 ALA A C 1
ATOM 1725 O O . ALA A 1 210 ? 17.540 -0.144 15.541 1.00 88.12 210 ALA A O 1
ATOM 1726 N N . PHE A 1 211 ? 16.698 -2.116 16.210 1.00 84.75 211 PHE A N 1
ATOM 1727 C CA . PHE A 1 211 ? 16.188 -1.654 17.503 1.00 84.75 211 PHE A CA 1
ATOM 1728 C C . PHE A 1 211 ? 16.674 -2.495 18.689 1.00 84.75 211 PHE A C 1
ATOM 1730 O O . PHE A 1 211 ? 16.196 -2.312 19.809 1.00 84.75 211 PHE A O 1
ATOM 1737 N N . GLN A 1 212 ? 17.620 -3.408 18.468 1.00 79.69 212 GLN A N 1
ATOM 1738 C CA . GLN A 1 212 ? 18.363 -4.033 19.557 1.00 79.69 212 GLN A CA 1
ATOM 1739 C C . GLN A 1 212 ? 19.392 -3.028 20.084 1.00 79.69 212 GLN A C 1
ATOM 1741 O O . GLN A 1 212 ? 20.214 -2.515 19.327 1.00 79.69 212 GLN A O 1
ATOM 1746 N N . SER A 1 213 ? 19.354 -2.736 21.385 1.00 60.66 213 SER A N 1
ATOM 1747 C CA . SER A 1 213 ? 20.458 -2.053 22.058 1.00 60.66 213 SER A CA 1
ATOM 1748 C C . SER A 1 213 ? 21.693 -2.951 21.977 1.00 60.66 213 SER A C 1
ATOM 1750 O O . SER A 1 213 ? 21.640 -4.094 22.440 1.00 60.66 213 SER A O 1
ATOM 1752 N N . THR A 1 214 ? 22.790 -2.463 21.395 1.00 52.53 214 THR A N 1
ATOM 1753 C CA . THR A 1 214 ? 24.107 -3.095 21.553 1.00 52.53 214 THR A CA 1
ATOM 1754 C C . THR A 1 214 ? 24.349 -3.343 23.043 1.00 52.53 214 THR A C 1
ATOM 1756 O O . THR A 1 214 ? 24.101 -2.428 23.829 1.00 52.53 214 THR A O 1
ATOM 1759 N N . PRO A 1 215 ? 24.796 -4.540 23.463 1.00 51.06 215 PRO A N 1
ATOM 1760 C CA . PRO A 1 215 ? 25.283 -4.710 24.821 1.00 51.06 215 PRO A CA 1
ATOM 1761 C C . PRO A 1 215 ? 26.452 -3.742 25.003 1.00 51.06 215 PRO A C 1
ATOM 1763 O O . PRO A 1 215 ? 27.397 -3.783 24.210 1.00 51.06 215 PRO A O 1
ATOM 1766 N N . ASP A 1 216 ? 26.369 -2.863 26.000 1.00 48.12 216 ASP A N 1
ATOM 1767 C CA . ASP A 1 216 ? 27.532 -2.122 26.472 1.00 48.12 216 ASP A CA 1
ATOM 1768 C C . ASP A 1 216 ? 28.559 -3.163 26.930 1.00 48.12 216 ASP A C 1
ATOM 1770 O O . ASP A 1 216 ? 28.337 -3.918 27.880 1.00 48.12 216 ASP A O 1
ATOM 1774 N N . PHE A 1 217 ? 29.651 -3.279 26.179 1.00 51.50 217 PHE A N 1
ATOM 1775 C CA . PHE A 1 217 ? 30.847 -3.947 26.663 1.00 51.50 217 PHE A CA 1
ATOM 1776 C C . PHE A 1 217 ? 31.564 -2.936 27.562 1.00 51.50 217 PHE A C 1
ATOM 1778 O O . PHE A 1 217 ? 32.337 -2.119 27.060 1.00 51.50 217 PHE A O 1
ATOM 1785 N N . ASP A 1 218 ? 31.231 -2.967 28.855 1.00 47.25 218 ASP A N 1
ATOM 1786 C CA . ASP A 1 218 ? 32.049 -2.385 29.930 1.00 47.25 218 ASP A CA 1
ATOM 1787 C C . ASP A 1 218 ? 33.412 -3.096 30.037 1.00 47.25 218 ASP A C 1
ATOM 1789 O O . ASP A 1 218 ? 33.451 -4.350 29.928 1.00 47.25 218 ASP A O 1
#

Solvent-accessible surface area (backbone atoms only — not comparable to full-atom values): 12655 Å² total; per-residue (Å²): 138,91,85,85,86,88,69,84,50,68,67,55,55,53,50,51,54,52,50,52,52,52,51,50,64,68,47,45,69,75,74,44,66,58,66,59,57,47,41,37,51,54,32,39,51,47,41,51,52,50,44,52,25,50,51,54,51,32,70,75,67,73,43,64,40,88,38,61,63,64,56,36,41,73,37,57,31,92,94,43,70,91,41,39,44,29,92,68,92,67,50,44,65,93,52,43,90,74,64,53,63,53,48,36,40,32,47,54,46,80,42,76,44,96,88,69,49,77,45,80,25,43,28,73,49,61,42,48,73,59,19,49,82,39,36,73,40,55,82,56,61,68,63,53,74,75,46,91,61,36,71,46,24,50,53,50,45,56,52,51,47,48,48,44,71,76,33,54,78,42,9,50,63,37,48,52,51,52,53,51,51,54,46,46,63,73,71,38,91,56,46,66,62,47,40,70,77,33,87,52,53,63,52,40,73,76,40,49,80,82,67,56,78,74,80,82,84,126

Mean predicted aligned error: 9.36 Å